Protein AF-A0A819B4L4-F1 (afdb_monomer_lite)

Sequence (254 aa):
MSGNTPITVAYGDGIGPEIMQATLDIMLAAGAKLDIEVIEIGEKVYLAGNATDIGAAKMATSPEDFDVIVMENLYGDILSDVAAQMTGSVGLAGSANIGDNFAMFEAIHGSAPRRAGQNLANPTGLLLGAVLMLNHIGQSEVATNVHNAWLKTMEDGVHTYDIFKEGISKEKVGTKEFAQAVIARVGQKPSILKAVNYNNIDRKDIISKKYVPTKQRKDLIGVDVFFDWTAGKADDLGAMLSKITAGGLQLKLI

Foldseek 3Di:
DDDAAEDEDEQEPPPCSVVSVVVVVVCVVVPHRHDYHYDYDYPCCVVVPVPLVVVLVCCLPPVVVDDDDDDDDVSCLVSVCVNCVSVQDLLQAKDWDDDPPDIDIARSDDPPVVCPPVLQGANNRGQLSVLVVCLVVQVQVQSLQLVQLLVQCVLQQADGPSRHDPPRHPHYGGHVVSVVSSVVSRVHGDPPDDRDGRDNDDCVVDDPDPDDDDDDDDDDPDDDDDDPDDPDDPVVVLVVQQVDDDPNDGDDDD

pLDDT: mean 85.24, std 12.27, range [46.31, 98.56]

Radius of gyration: 27.98 Å; chains: 1; bounding box: 69×65×63 Å

Structure (mmCIF, N/CA/C/O backbone):
data_AF-A0A819B4L4-F1
#
_entry.id   AF-A0A819B4L4-F1
#
loop_
_atom_site.group_PDB
_atom_site.id
_atom_site.type_symbol
_atom_site.label_atom_id
_atom_site.label_alt_id
_atom_site.label_comp_id
_atom_site.label_asym_id
_atom_site.label_entity_id
_atom_site.label_seq_id
_atom_site.pdbx_PDB_ins_code
_atom_site.Cartn_x
_atom_site.Cartn_y
_atom_site.Cartn_z
_atom_site.occupancy
_atom_site.B_iso_or_equiv
_atom_site.auth_seq_id
_atom_site.auth_comp_id
_atom_site.auth_asym_id
_atom_site.auth_atom_id
_atom_site.pdbx_PDB_model_num
ATOM 1 N N . MET A 1 1 ? -23.971 38.931 -15.715 1.00 51.91 1 MET A N 1
ATOM 2 C CA . MET A 1 1 ? -23.566 37.585 -15.250 1.00 51.91 1 MET A CA 1
ATOM 3 C C . MET A 1 1 ? -22.962 36.813 -16.409 1.00 51.91 1 MET A C 1
ATOM 5 O O . MET A 1 1 ? -23.301 37.114 -17.545 1.00 51.91 1 MET A O 1
ATOM 9 N N . SER A 1 2 ? -22.153 35.809 -16.060 1.00 56.28 2 SER A N 1
ATOM 10 C CA . SER A 1 2 ? -21.730 34.640 -16.846 1.00 56.28 2 SER A CA 1
ATOM 11 C C . SER A 1 2 ? -20.629 34.844 -17.892 1.00 56.28 2 SER A C 1
ATOM 13 O O . SER A 1 2 ? -20.921 35.202 -19.033 1.00 56.28 2 SER A O 1
ATOM 15 N N . GLY A 1 3 ? -19.392 34.524 -17.504 1.00 71.50 3 GLY A N 1
ATOM 16 C CA . GLY A 1 3 ? -18.413 33.941 -18.425 1.00 71.50 3 GLY A CA 1
ATOM 17 C C . GLY A 1 3 ? -18.626 32.427 -18.525 1.00 71.50 3 GLY A C 1
ATOM 18 O O . GLY A 1 3 ? -19.319 31.849 -17.681 1.00 71.50 3 GLY A O 1
ATOM 19 N N . ASN A 1 4 ? -18.076 31.808 -19.568 1.00 81.56 4 ASN A N 1
ATOM 20 C CA . ASN A 1 4 ? -18.128 30.358 -19.737 1.00 81.56 4 ASN A CA 1
ATOM 21 C C . ASN A 1 4 ? -17.358 29.655 -18.606 1.00 81.56 4 ASN A C 1
ATOM 23 O O . ASN A 1 4 ? -16.405 30.206 -18.058 1.00 81.56 4 ASN A O 1
ATOM 27 N N . THR A 1 5 ? -17.806 28.459 -18.226 1.00 80.50 5 THR A N 1
ATOM 28 C CA . THR A 1 5 ? -17.169 27.639 -17.185 1.00 80.50 5 THR A CA 1
ATOM 29 C C . THR A 1 5 ? -16.243 26.606 -17.831 1.00 80.50 5 THR A C 1
ATOM 31 O O . THR A 1 5 ? -16.737 25.840 -18.663 1.00 80.50 5 THR A O 1
ATOM 34 N N . PRO A 1 6 ? -14.944 26.572 -17.474 1.00 81.19 6 PRO A N 1
ATOM 35 C CA . PRO A 1 6 ? -13.998 25.615 -18.028 1.00 81.19 6 PRO A CA 1
ATOM 36 C C . PRO A 1 6 ? -14.316 24.196 -17.569 1.00 81.19 6 PRO A C 1
ATOM 38 O O . PRO A 1 6 ? -14.525 23.953 -16.378 1.00 81.19 6 PRO A O 1
ATOM 41 N N . ILE A 1 7 ? -14.360 23.272 -18.522 1.00 67.25 7 ILE A N 1
ATOM 42 C CA . ILE A 1 7 ? -14.554 21.844 -18.294 1.00 67.25 7 ILE A CA 1
ATOM 43 C C . ILE A 1 7 ? -13.617 21.044 -19.194 1.00 67.25 7 ILE A C 1
ATOM 45 O O . ILE A 1 7 ? -13.364 21.432 -20.332 1.00 67.25 7 ILE A O 1
ATOM 49 N N . THR A 1 8 ? -13.149 19.900 -18.703 1.00 66.88 8 THR A N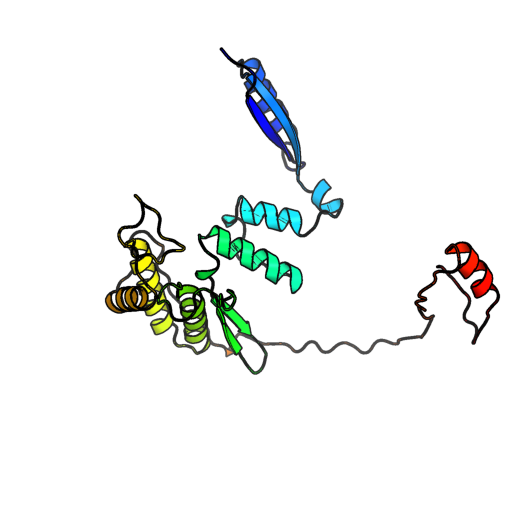 1
ATOM 50 C CA . THR A 1 8 ? -12.346 18.962 -19.491 1.00 66.88 8 THR A CA 1
ATOM 51 C C . THR A 1 8 ? -13.217 17.798 -19.951 1.00 66.88 8 THR A C 1
ATOM 53 O O . THR A 1 8 ? -13.952 17.214 -19.155 1.00 66.88 8 THR A O 1
ATOM 56 N N . VAL A 1 9 ? -13.135 17.452 -21.231 1.00 73.12 9 VAL A N 1
ATOM 57 C CA . VAL A 1 9 ? -13.914 16.389 -21.864 1.00 73.12 9 VAL A CA 1
ATOM 58 C C . VAL A 1 9 ? -12.971 15.353 -22.459 1.00 73.12 9 VAL A C 1
ATOM 60 O O . VAL A 1 9 ? -12.109 15.678 -23.272 1.00 73.12 9 VAL A O 1
ATOM 63 N N . ALA A 1 10 ? -13.160 14.095 -22.067 1.00 72.00 10 ALA A N 1
ATOM 64 C CA . ALA A 1 10 ? -12.361 12.978 -22.548 1.00 72.00 10 ALA A CA 1
ATOM 65 C C . ALA A 1 10 ? -13.070 12.241 -23.692 1.00 72.00 10 ALA A C 1
ATOM 67 O O . ALA A 1 10 ? -14.159 11.698 -23.496 1.00 72.00 10 ALA A O 1
ATOM 68 N N . TYR A 1 11 ? -12.452 12.193 -24.870 1.00 70.31 11 TYR A N 1
ATOM 69 C CA . TYR A 1 11 ? -12.958 11.414 -26.000 1.00 70.31 11 TYR A CA 1
ATOM 70 C C . TYR A 1 11 ? -12.382 10.002 -25.964 1.00 70.31 11 TYR A C 1
ATOM 72 O O . TYR A 1 11 ? -11.165 9.825 -25.977 1.00 70.31 11 TYR A O 1
ATOM 80 N N . GLY A 1 12 ? -13.277 9.014 -25.901 1.00 60.25 12 GLY A N 1
ATOM 81 C CA . GLY A 1 12 ? -12.965 7.590 -25.990 1.00 60.25 12 GLY A CA 1
ATOM 82 C C . GLY A 1 12 ? -13.169 7.033 -27.398 1.00 60.25 12 GLY A C 1
ATOM 83 O O . GLY A 1 12 ? -13.993 7.541 -28.155 1.00 60.25 12 GLY A O 1
ATOM 84 N N . ASP A 1 13 ? -12.467 5.952 -27.729 1.00 64.44 13 ASP A N 1
ATOM 85 C CA . ASP A 1 13 ? -12.604 5.200 -28.988 1.00 64.44 13 ASP A CA 1
ATOM 86 C C . ASP A 1 13 ? -13.370 3.869 -28.845 1.00 64.44 13 ASP A C 1
ATOM 88 O O . ASP A 1 13 ? -13.425 3.069 -29.778 1.00 64.44 13 ASP A O 1
ATOM 92 N N . GLY A 1 14 ? -13.976 3.647 -27.675 1.00 63.22 14 GLY A N 1
ATOM 93 C CA . GLY A 1 14 ? -14.851 2.511 -27.391 1.00 63.22 14 GLY A CA 1
ATOM 94 C C . GLY A 1 14 ? -16.230 2.618 -28.057 1.00 63.22 14 GLY A C 1
ATOM 95 O O . GLY A 1 14 ? -16.442 3.386 -28.990 1.00 63.22 14 GLY A O 1
ATOM 96 N N . ILE A 1 15 ? -17.205 1.837 -27.580 1.00 46.31 15 ILE A N 1
ATOM 97 C CA . ILE A 1 15 ? -18.555 1.799 -28.170 1.00 46.31 15 ILE A CA 1
ATOM 98 C C . ILE A 1 15 ? -19.251 3.163 -28.031 1.00 46.31 15 ILE A C 1
ATOM 100 O O . ILE A 1 15 ? -19.526 3.615 -26.922 1.00 46.31 15 ILE A O 1
ATOM 104 N N . GLY A 1 16 ? -19.586 3.763 -29.177 1.00 57.09 16 GLY A N 1
ATOM 105 C CA . GLY A 1 16 ? -20.297 5.038 -29.296 1.00 57.09 16 GLY A CA 1
ATOM 106 C C . GLY A 1 16 ? -19.405 6.284 -29.180 1.00 57.09 16 GLY A C 1
ATOM 107 O O . GLY A 1 16 ? -19.692 7.144 -28.345 1.00 57.09 16 GLY A O 1
ATOM 108 N N . PRO A 1 17 ? -18.341 6.428 -29.995 1.00 60.31 17 PRO A N 1
ATOM 109 C CA . PRO A 1 17 ? -17.459 7.607 -29.988 1.00 60.31 17 PRO A CA 1
ATOM 110 C C . PRO A 1 17 ? -18.193 8.923 -30.312 1.00 60.31 17 PRO A C 1
ATOM 112 O O . PRO A 1 17 ? -17.771 10.006 -29.913 1.00 60.31 17 PRO A O 1
ATOM 115 N N . GLU A 1 18 ? -19.329 8.838 -30.996 1.00 76.50 18 GLU A N 1
ATOM 116 C CA . GLU A 1 18 ? -20.218 9.954 -31.307 1.00 76.50 18 GLU A CA 1
ATOM 117 C C . GLU A 1 18 ? -21.058 10.433 -30.111 1.00 76.50 18 GLU A C 1
ATOM 119 O O . GLU A 1 18 ? -21.581 11.547 -30.140 1.00 76.50 18 GLU A O 1
ATOM 124 N N . ILE A 1 19 ? -21.188 9.629 -29.048 1.00 76.06 19 ILE A N 1
ATOM 125 C CA . ILE A 1 19 ? -22.075 9.915 -27.906 1.00 76.06 19 ILE A CA 1
ATOM 126 C C . ILE A 1 19 ? -21.623 11.170 -27.157 1.00 76.06 19 ILE A C 1
ATOM 128 O O . ILE A 1 19 ? -22.460 11.976 -26.742 1.00 76.06 19 ILE A O 1
ATOM 132 N N . MET A 1 20 ? -20.310 11.358 -27.000 1.00 78.88 20 MET A N 1
ATOM 133 C CA . MET A 1 20 ? -19.760 12.531 -26.319 1.00 78.88 20 MET A CA 1
ATOM 134 C C . MET A 1 20 ? -20.098 13.812 -27.084 1.00 78.88 20 MET A C 1
ATOM 136 O O . MET A 1 20 ? -20.615 14.765 -26.502 1.00 78.88 20 MET A O 1
ATOM 140 N N . GLN A 1 21 ? -19.901 13.797 -28.404 1.00 83.25 21 GLN A N 1
ATOM 141 C CA . GLN A 1 21 ? -20.232 14.929 -29.264 1.00 83.25 21 GLN A CA 1
ATOM 142 C C . GLN A 1 21 ? -21.739 15.213 -29.253 1.00 83.25 21 GLN A C 1
ATOM 144 O O . GLN A 1 21 ? -22.143 16.347 -29.017 1.00 83.25 21 GLN A O 1
ATOM 149 N N . ALA A 1 22 ? -22.576 14.181 -29.395 1.00 83.88 22 ALA A N 1
ATOM 150 C CA . ALA A 1 22 ? -24.030 14.328 -29.344 1.00 83.88 22 ALA A CA 1
ATOM 151 C C . ALA A 1 22 ? -24.514 14.911 -28.002 1.00 83.88 22 ALA A C 1
ATOM 153 O O . ALA A 1 22 ? -25.435 15.724 -27.961 1.00 83.88 22 ALA A O 1
ATOM 154 N N . THR A 1 23 ? -23.872 14.532 -26.895 1.00 82.88 23 THR A N 1
ATOM 155 C CA . THR A 1 23 ? -24.186 15.044 -25.555 1.00 82.88 23 THR A CA 1
ATOM 156 C C . THR A 1 23 ? -23.795 16.514 -25.406 1.00 82.88 23 THR A C 1
ATOM 158 O O . THR A 1 23 ? -24.584 17.311 -24.895 1.00 82.88 23 THR A O 1
ATOM 161 N N . LEU A 1 24 ? -22.608 16.898 -25.884 1.00 86.06 24 LEU A N 1
ATOM 162 C CA . LEU A 1 24 ? -22.165 18.293 -25.884 1.00 86.06 24 LEU A CA 1
ATOM 163 C C . LEU A 1 24 ? -23.064 19.171 -26.757 1.00 86.06 24 LEU A C 1
ATOM 165 O O . LEU A 1 24 ? -23.454 20.255 -26.326 1.00 86.06 24 LEU A O 1
ATOM 169 N N . ASP A 1 25 ? -23.462 18.680 -27.929 1.00 87.94 25 ASP A N 1
ATOM 170 C CA . ASP A 1 25 ? -24.358 19.391 -28.841 1.00 87.94 25 ASP A CA 1
ATOM 171 C C . ASP A 1 25 ? -25.721 19.662 -28.183 1.00 87.94 25 ASP A C 1
ATOM 173 O O . ASP A 1 25 ? -26.237 20.780 -28.257 1.00 87.94 25 ASP A O 1
ATOM 177 N N . ILE A 1 26 ? -26.274 18.678 -27.460 1.00 84.19 26 ILE A N 1
ATOM 178 C CA . ILE A 1 26 ? -27.505 18.837 -26.668 1.00 84.19 26 ILE A CA 1
ATOM 179 C C . ILE A 1 26 ? -27.324 19.901 -25.575 1.00 84.19 26 ILE A C 1
ATOM 181 O O . ILE A 1 26 ? -28.189 20.763 -25.408 1.00 84.19 26 ILE A O 1
ATOM 185 N N . MET A 1 27 ? -26.211 19.874 -24.834 1.00 82.50 27 MET A N 1
ATOM 186 C CA . MET A 1 27 ? -25.950 20.828 -23.747 1.00 82.50 27 MET A CA 1
ATOM 187 C C . MET A 1 27 ? -25.767 22.263 -24.255 1.00 82.50 27 MET A C 1
ATOM 189 O O . MET A 1 27 ? -26.309 23.205 -23.671 1.00 82.50 27 MET A O 1
ATOM 193 N N . LEU A 1 28 ? -25.040 22.439 -25.359 1.00 87.00 28 LEU A N 1
ATOM 194 C CA . LEU A 1 28 ? -24.826 23.738 -25.994 1.00 87.00 28 LEU A CA 1
ATOM 195 C C . LEU A 1 28 ? -26.132 24.291 -26.580 1.00 87.00 28 LEU A C 1
ATOM 197 O O . LEU A 1 28 ? -26.446 25.464 -26.372 1.00 87.00 28 LEU A O 1
ATOM 201 N N . ALA A 1 29 ? -26.941 23.446 -27.228 1.00 87.56 29 ALA A N 1
ATOM 202 C CA . ALA A 1 29 ? -28.262 23.823 -27.737 1.00 87.56 29 ALA A CA 1
ATOM 203 C C . ALA A 1 29 ? -29.249 24.195 -26.614 1.00 87.56 29 ALA A C 1
ATOM 205 O O . ALA A 1 29 ? -30.086 25.080 -26.794 1.00 87.56 29 ALA A O 1
ATOM 206 N N . ALA A 1 30 ? -29.121 23.573 -25.438 1.00 81.00 30 ALA A N 1
ATOM 207 C CA . ALA A 1 30 ? -29.869 23.922 -24.229 1.00 81.00 30 ALA A CA 1
ATOM 208 C C . ALA A 1 30 ? -29.389 25.229 -23.557 1.00 81.00 30 ALA A C 1
ATOM 210 O O . ALA A 1 30 ? -29.989 25.675 -22.577 1.00 81.00 30 ALA A O 1
ATOM 211 N N . GLY A 1 31 ? -28.333 25.866 -24.081 1.00 85.88 31 GLY A N 1
ATOM 212 C CA . GLY A 1 31 ? -27.831 27.163 -23.625 1.00 85.88 31 GLY A CA 1
ATOM 213 C C . GLY A 1 31 ? -26.744 27.094 -22.551 1.00 85.88 31 GLY A C 1
ATOM 214 O O . GLY A 1 31 ? -26.493 28.100 -21.879 1.00 85.88 31 GLY A O 1
ATOM 215 N N . ALA A 1 32 ? -26.096 25.938 -22.369 1.00 86.19 32 ALA A N 1
ATOM 216 C CA . ALA A 1 32 ? -24.967 25.811 -21.453 1.00 86.19 32 ALA A CA 1
ATOM 217 C C . ALA A 1 32 ? -23.779 26.679 -21.909 1.00 86.19 32 ALA A C 1
ATOM 219 O O . ALA A 1 32 ? -23.422 26.717 -23.085 1.00 86.19 32 ALA A O 1
ATOM 220 N N . LYS A 1 33 ? -23.145 27.381 -20.962 1.00 89.88 33 LYS A N 1
ATOM 221 C CA . LYS A 1 33 ? -22.001 28.273 -21.214 1.00 89.88 33 LYS A CA 1
ATOM 222 C C . LYS A 1 33 ? -20.708 27.606 -20.764 1.00 89.88 33 LYS A C 1
ATOM 224 O O . LYS A 1 33 ? -20.260 27.818 -19.638 1.00 89.88 33 LYS A O 1
ATOM 229 N N . LEU A 1 34 ? -20.147 26.777 -21.636 1.00 87.75 34 LEU A N 1
ATOM 230 C CA . LEU A 1 34 ? -18.997 25.917 -21.351 1.00 87.75 34 LEU A CA 1
ATOM 231 C C . LEU A 1 34 ? -17.766 26.388 -22.132 1.00 87.75 34 LEU A C 1
ATOM 233 O O . LEU A 1 34 ? -17.884 26.856 -23.264 1.00 87.75 34 LEU A O 1
ATOM 237 N N . ASP A 1 35 ? -16.602 26.305 -21.504 1.00 87.94 35 ASP A N 1
ATOM 238 C CA . ASP A 1 35 ? -15.292 26.471 -22.135 1.00 87.94 35 ASP A CA 1
ATOM 239 C C . ASP A 1 35 ? -14.624 25.092 -22.107 1.00 87.94 35 ASP A C 1
ATOM 241 O O . ASP A 1 35 ? -14.378 24.550 -21.035 1.00 87.94 35 ASP A O 1
ATOM 245 N N . ILE A 1 36 ? -14.506 24.440 -23.262 1.00 86.25 36 ILE A N 1
ATOM 246 C CA . ILE A 1 36 ? -14.246 22.997 -23.324 1.00 86.25 36 ILE A CA 1
ATOM 247 C C . ILE A 1 36 ? -12.784 22.751 -23.674 1.00 86.25 36 ILE A C 1
ATOM 249 O O . ILE A 1 36 ? -12.330 23.087 -24.766 1.00 86.25 36 ILE A O 1
ATOM 253 N N . GLU A 1 37 ? -12.081 22.086 -22.766 1.00 77.81 37 GLU A N 1
ATOM 254 C CA . GLU A 1 37 ? -10.760 21.512 -22.986 1.00 77.81 37 GLU A CA 1
ATOM 255 C C . GLU A 1 37 ? -10.899 20.017 -23.289 1.00 77.81 37 GLU A C 1
ATOM 257 O O . GLU A 1 37 ? -11.678 19.319 -22.645 1.00 77.81 37 GLU A O 1
ATOM 262 N N . VAL A 1 38 ? -10.168 19.503 -24.277 1.00 77.44 38 VAL A N 1
ATOM 263 C CA . VAL A 1 38 ? -10.331 18.122 -24.751 1.00 77.44 38 VAL A CA 1
ATOM 264 C C . VAL A 1 38 ? -9.094 17.280 -24.453 1.00 77.44 38 VAL A C 1
ATOM 266 O O . VAL A 1 38 ? -7.976 17.711 -24.722 1.00 77.44 38 VAL A O 1
ATOM 269 N N . ILE A 1 39 ? -9.311 16.057 -23.960 1.00 66.50 39 ILE A N 1
ATOM 270 C CA . ILE A 1 39 ? -8.282 15.020 -23.796 1.00 66.50 39 ILE A CA 1
ATOM 271 C C . ILE A 1 39 ? -8.701 13.718 -24.502 1.00 66.50 39 ILE A C 1
ATOM 273 O O . ILE A 1 39 ? -9.890 13.430 -24.625 1.00 66.50 39 ILE A O 1
ATOM 277 N N . GLU A 1 40 ? -7.742 12.919 -24.971 1.00 64.00 40 GLU A N 1
ATOM 278 C CA . GLU A 1 40 ? -7.997 11.624 -25.630 1.00 64.00 40 GLU A CA 1
ATOM 279 C C . GLU A 1 40 ? -7.733 10.447 -24.678 1.00 64.00 40 GLU A C 1
ATOM 281 O O . GLU A 1 40 ? -6.733 10.433 -23.959 1.00 64.00 40 GLU A O 1
ATOM 286 N N . ILE A 1 41 ? -8.614 9.441 -24.689 1.00 61.88 41 ILE A N 1
ATOM 287 C CA . ILE A 1 41 ? -8.501 8.201 -23.902 1.00 61.88 41 ILE A CA 1
ATOM 288 C C . ILE A 1 41 ? -8.896 6.977 -24.754 1.00 61.88 41 ILE A C 1
ATOM 290 O O . ILE A 1 41 ? -9.664 7.112 -25.700 1.00 61.88 41 ILE A O 1
ATOM 294 N N . GLY A 1 42 ? -8.411 5.770 -24.428 1.00 59.75 42 GLY A N 1
ATOM 295 C CA . GLY A 1 42 ? -8.882 4.517 -25.055 1.00 59.75 42 GLY A CA 1
ATOM 296 C C . GLY A 1 42 ? -7.823 3.647 -25.756 1.00 59.75 42 GLY A C 1
ATOM 297 O O . GLY A 1 42 ? -6.627 3.784 -25.494 1.00 59.75 42 GLY A O 1
ATOM 298 N N . GLU A 1 43 ? -8.268 2.710 -26.602 1.00 59.09 43 GLU A N 1
ATOM 299 C CA . GLU A 1 43 ? -7.467 1.678 -27.290 1.00 59.09 43 GLU A CA 1
ATOM 300 C C . GLU A 1 43 ? -6.332 2.279 -28.134 1.00 59.09 43 GLU A C 1
ATOM 302 O O . GLU A 1 43 ? -5.211 1.786 -28.085 1.00 59.09 43 GLU A O 1
ATOM 307 N N . LYS A 1 44 ? -6.552 3.400 -28.820 1.00 63.28 44 LYS A N 1
ATOM 308 C CA . LYS A 1 44 ? -5.536 4.180 -29.537 1.00 63.28 44 LYS A CA 1
ATOM 309 C C . LYS A 1 44 ? -4.434 4.688 -28.623 1.00 63.28 44 LYS A C 1
ATOM 311 O O . LYS A 1 44 ? -3.283 4.714 -29.037 1.00 63.28 44 LYS A O 1
ATOM 316 N N . VAL A 1 45 ? -4.767 5.089 -27.401 1.00 60.91 45 VAL A N 1
ATOM 317 C CA . VAL A 1 45 ? -3.808 5.636 -26.431 1.00 60.91 45 VAL A CA 1
ATOM 318 C C . VAL A 1 45 ? -2.985 4.493 -25.819 1.00 60.91 45 VAL A C 1
ATOM 320 O O . VAL A 1 45 ? -1.769 4.612 -25.697 1.00 60.91 45 VAL A O 1
ATOM 323 N N . TYR A 1 46 ? -3.619 3.344 -25.563 1.00 54.81 46 TYR A N 1
ATOM 324 C CA . TYR A 1 46 ? -2.971 2.091 -25.153 1.00 54.81 46 TYR A CA 1
ATOM 325 C C . TYR A 1 46 ? -2.070 1.486 -26.254 1.00 54.81 46 TYR A C 1
ATOM 327 O O . TYR A 1 46 ? -0.922 1.130 -25.997 1.00 54.81 46 TYR A O 1
ATOM 335 N N . LEU A 1 47 ? -2.543 1.425 -27.504 1.00 61.03 47 LEU A N 1
ATOM 336 C CA . LEU A 1 47 ? -1.796 0.917 -28.665 1.00 61.03 47 LEU A CA 1
ATOM 337 C C . LEU A 1 47 ? -0.733 1.899 -29.186 1.00 61.03 47 LEU A C 1
ATOM 339 O O . LEU A 1 47 ? 0.221 1.467 -29.828 1.00 61.03 47 LEU A O 1
ATOM 343 N N . ALA A 1 48 ? -0.844 3.197 -28.884 1.00 59.81 48 ALA A N 1
ATOM 344 C CA . ALA A 1 48 ? 0.228 4.179 -29.075 1.00 59.81 48 ALA A CA 1
ATOM 345 C C . ALA A 1 48 ? 1.334 4.074 -28.005 1.00 59.81 48 ALA A C 1
ATOM 347 O O . ALA A 1 48 ? 2.287 4.850 -28.034 1.00 59.81 48 ALA A O 1
ATOM 348 N N . GLY A 1 49 ? 1.231 3.103 -27.087 1.00 52.38 49 GLY A N 1
ATOM 349 C CA . GLY A 1 49 ? 2.259 2.799 -26.098 1.00 52.38 49 GLY A CA 1
ATOM 350 C C . GLY A 1 49 ? 2.194 3.645 -24.829 1.00 52.38 49 GLY A C 1
ATOM 351 O O . GLY A 1 49 ? 3.160 3.630 -24.069 1.00 52.38 49 GLY A O 1
ATOM 352 N N . ASN A 1 50 ? 1.092 4.359 -24.569 1.00 52.53 50 ASN A N 1
ATOM 353 C CA . ASN A 1 50 ? 0.936 5.071 -23.303 1.00 52.53 50 ASN A CA 1
ATOM 354 C C . ASN A 1 50 ? 0.551 4.073 -22.209 1.00 52.53 50 ASN A C 1
ATOM 356 O O . ASN A 1 50 ? -0.536 3.486 -22.191 1.00 52.53 50 ASN A O 1
ATOM 360 N N . ALA A 1 51 ? 1.563 3.854 -21.377 1.00 60.25 51 ALA A N 1
ATOM 361 C CA . ALA A 1 51 ? 1.804 2.735 -20.495 1.00 60.25 51 ALA A CA 1
ATOM 362 C C . ALA A 1 51 ? 1.195 2.985 -19.101 1.00 60.25 51 ALA A C 1
ATOM 364 O O . ALA A 1 51 ? 0.120 3.569 -18.983 1.00 60.25 51 ALA A O 1
ATOM 365 N N . THR A 1 52 ? 1.858 2.481 -18.054 1.00 50.28 52 THR A N 1
ATOM 366 C CA . THR A 1 52 ? 1.633 2.580 -16.588 1.00 50.28 52 THR A CA 1
ATOM 367 C C . THR A 1 52 ? 0.815 3.759 -16.032 1.00 50.28 52 THR A C 1
ATOM 369 O O . THR A 1 52 ? 0.158 3.641 -15.002 1.00 50.28 52 THR A O 1
ATOM 372 N N . ASP A 1 53 ? 0.816 4.869 -16.740 1.00 50.88 53 ASP A N 1
ATOM 373 C CA . ASP A 1 53 ? 0.215 6.169 -16.516 1.00 50.88 53 ASP A CA 1
ATOM 374 C C . ASP A 1 53 ? -1.324 6.152 -16.658 1.00 50.88 53 ASP A C 1
ATOM 376 O O . ASP A 1 53 ? -2.014 6.750 -15.832 1.00 50.88 53 ASP A O 1
ATOM 380 N N . ILE A 1 54 ? -1.896 5.395 -17.609 1.00 57.69 54 ILE A N 1
ATOM 381 C CA . ILE A 1 54 ? -3.364 5.194 -17.686 1.00 57.69 54 ILE A CA 1
ATOM 382 C C . ILE A 1 54 ? -3.841 4.305 -16.532 1.00 57.69 54 ILE A C 1
ATOM 384 O O . ILE A 1 54 ? -4.906 4.540 -15.962 1.00 57.69 54 ILE A O 1
ATOM 388 N N . GLY A 1 55 ? -3.045 3.294 -16.168 1.00 64.06 55 GLY A N 1
ATOM 389 C CA . GLY A 1 55 ? -3.310 2.445 -15.005 1.00 64.06 55 GLY A CA 1
ATOM 390 C C . GLY A 1 55 ? -3.323 3.257 -13.710 1.00 64.06 55 GLY A C 1
ATOM 391 O O . GLY A 1 55 ? -4.246 3.117 -12.915 1.00 64.06 55 GLY A O 1
ATOM 392 N N . ALA A 1 56 ? -2.357 4.167 -13.551 1.00 69.00 56 ALA A N 1
ATOM 393 C CA . ALA A 1 56 ? -2.291 5.112 -12.439 1.00 69.00 56 ALA A CA 1
ATOM 394 C C . ALA A 1 56 ? -3.508 6.047 -12.393 1.00 69.00 56 ALA A C 1
ATOM 396 O O . ALA A 1 56 ? -4.135 6.200 -11.347 1.00 69.00 56 ALA A O 1
ATOM 397 N N . ALA A 1 57 ? -3.865 6.650 -13.532 1.00 70.31 57 ALA A N 1
ATOM 398 C CA . ALA A 1 57 ? -5.001 7.561 -13.624 1.00 70.31 57 ALA A CA 1
ATOM 399 C C . ALA A 1 57 ? -6.324 6.849 -13.312 1.00 70.31 57 ALA A C 1
ATOM 401 O O . ALA A 1 57 ? -7.113 7.354 -12.521 1.00 70.31 57 ALA A O 1
ATOM 402 N N . LYS A 1 58 ? -6.539 5.645 -13.857 1.00 75.19 58 LYS A N 1
ATOM 403 C CA . LYS A 1 58 ? -7.728 4.837 -13.556 1.00 75.19 58 LYS A CA 1
ATOM 404 C C . LYS A 1 58 ? -7.770 4.383 -12.106 1.00 75.19 58 LYS A C 1
ATOM 406 O O . LYS A 1 58 ? -8.828 4.454 -11.498 1.00 75.19 58 LYS A O 1
ATOM 411 N N . MET A 1 59 ? -6.639 3.965 -11.539 1.00 80.12 59 MET A N 1
ATOM 412 C CA . MET A 1 59 ? -6.553 3.665 -10.111 1.00 80.12 59 MET A CA 1
ATOM 413 C C . MET A 1 59 ? -6.948 4.886 -9.277 1.00 80.12 59 MET A C 1
ATOM 415 O O . MET A 1 59 ? -7.645 4.718 -8.290 1.00 80.12 59 MET A O 1
ATOM 419 N N . ALA A 1 60 ? -6.563 6.097 -9.697 1.00 82.12 60 ALA A N 1
ATOM 420 C CA . ALA A 1 60 ? -6.902 7.345 -9.019 1.00 82.12 60 ALA A CA 1
ATOM 421 C C . ALA A 1 60 ? -8.383 7.738 -9.127 1.00 82.12 60 ALA A C 1
ATOM 423 O O . ALA A 1 60 ? -8.941 8.284 -8.174 1.00 82.12 60 ALA A O 1
ATOM 424 N N . THR A 1 61 ? -9.019 7.498 -10.274 1.00 80.38 61 THR A N 1
ATOM 425 C CA . THR A 1 61 ? -10.392 7.960 -10.534 1.00 80.38 61 THR A CA 1
ATOM 426 C C . THR A 1 61 ? -11.462 6.913 -10.262 1.00 80.38 61 THR A C 1
ATOM 428 O O . THR A 1 61 ? -12.577 7.276 -9.899 1.00 80.38 61 THR A O 1
ATOM 431 N N . SER A 1 62 ? -11.135 5.640 -10.477 1.00 82.31 62 SER A N 1
ATOM 432 C CA . SER A 1 62 ? -12.058 4.500 -10.452 1.00 82.31 62 SER A CA 1
ATOM 433 C C . SER A 1 62 ? -11.353 3.260 -9.872 1.00 82.31 62 SER A C 1
ATOM 435 O O . SER A 1 62 ? -11.220 2.241 -10.555 1.00 82.31 62 SER A O 1
ATOM 437 N N . PRO A 1 63 ? -10.822 3.333 -8.632 1.00 83.56 63 PRO A N 1
ATOM 438 C CA . PRO A 1 63 ? -10.096 2.223 -8.007 1.00 83.56 63 PRO A CA 1
ATOM 439 C C . PRO A 1 63 ? -10.923 0.933 -7.901 1.00 83.56 63 PRO A C 1
ATOM 441 O O . PRO A 1 63 ? -10.353 -0.153 -7.878 1.00 83.56 63 PRO A O 1
ATOM 444 N N . GLU A 1 64 ? -12.251 1.037 -7.857 1.00 87.06 64 GLU A N 1
ATOM 445 C CA . GLU A 1 64 ? -13.195 -0.081 -7.810 1.00 87.06 64 GLU A CA 1
ATOM 446 C C . GLU A 1 64 ? -13.189 -0.976 -9.060 1.00 87.06 64 GLU A C 1
ATOM 448 O O . GLU A 1 64 ? -13.686 -2.100 -8.996 1.00 87.06 64 GLU A O 1
ATOM 453 N N . ASP A 1 65 ? -12.601 -0.514 -10.168 1.00 84.56 65 ASP A N 1
ATOM 454 C CA . ASP A 1 65 ? -12.431 -1.306 -11.391 1.00 84.56 65 ASP A CA 1
ATOM 455 C C . ASP A 1 65 ? -11.340 -2.386 -11.248 1.00 84.56 65 ASP A C 1
ATOM 457 O O . ASP A 1 65 ? -11.204 -3.260 -12.110 1.00 84.56 65 ASP A O 1
ATOM 461 N N . PHE A 1 66 ? -10.542 -2.331 -10.177 1.00 81.31 66 PHE A N 1
ATOM 462 C CA . PHE A 1 66 ? -9.416 -3.226 -9.938 1.00 81.31 66 PHE A CA 1
ATOM 463 C C . PHE A 1 66 ? -9.655 -4.126 -8.721 1.00 81.31 66 PHE A C 1
ATOM 465 O O . PHE A 1 66 ? -10.114 -3.678 -7.675 1.00 81.31 66 PHE A O 1
ATOM 472 N N . ASP A 1 67 ? -9.267 -5.399 -8.845 1.00 84.62 67 ASP A N 1
ATOM 473 C CA . ASP A 1 67 ? -9.291 -6.376 -7.741 1.00 84.62 67 ASP A CA 1
ATOM 474 C C . ASP A 1 67 ? -7.864 -6.849 -7.407 1.00 84.62 67 ASP A C 1
ATOM 476 O O . ASP A 1 67 ? -7.374 -6.688 -6.290 1.00 84.62 67 ASP A O 1
ATOM 480 N N . VAL A 1 68 ? -7.131 -7.340 -8.416 1.00 85.12 68 VAL A N 1
ATOM 481 C CA . VAL A 1 68 ? -5.722 -7.748 -8.294 1.00 85.12 68 VAL A CA 1
ATOM 482 C C . VAL A 1 68 ? -4.894 -7.113 -9.404 1.00 85.12 68 VAL A C 1
ATOM 484 O O . VAL A 1 68 ? -5.267 -7.156 -10.575 1.00 85.12 68 VAL A O 1
ATOM 487 N N . ILE A 1 69 ? -3.736 -6.565 -9.034 1.00 82.19 69 ILE A N 1
ATOM 488 C CA . ILE A 1 69 ? -2.816 -5.880 -9.942 1.00 82.19 69 ILE A CA 1
ATOM 489 C C . ILE A 1 69 ? -1.430 -6.519 -9.819 1.00 82.19 69 ILE A C 1
ATOM 491 O O . ILE A 1 69 ? -0.925 -6.714 -8.716 1.00 82.19 69 ILE A O 1
ATOM 495 N N . VAL A 1 70 ? -0.809 -6.843 -10.955 1.00 81.12 70 VAL A N 1
ATOM 496 C CA . VAL A 1 70 ? 0.551 -7.398 -11.026 1.00 81.12 70 VAL A CA 1
ATOM 497 C C . VAL A 1 70 ? 1.424 -6.447 -11.829 1.00 81.12 70 VAL A C 1
ATOM 499 O O . VAL A 1 70 ? 1.051 -6.043 -12.928 1.00 81.12 70 VAL A O 1
ATOM 502 N N . MET A 1 71 ? 2.577 -6.085 -11.271 1.00 77.81 71 MET A N 1
ATOM 503 C CA . MET A 1 71 ? 3.473 -5.072 -11.826 1.00 77.81 71 MET A CA 1
ATOM 504 C C . MET A 1 71 ? 4.936 -5.462 -11.640 1.00 77.81 71 MET A C 1
ATOM 506 O O . MET A 1 71 ? 5.282 -6.267 -10.774 1.00 77.81 71 MET A O 1
ATOM 510 N N . GLU A 1 72 ? 5.802 -4.863 -12.454 1.00 80.75 72 GLU A N 1
ATOM 511 C CA .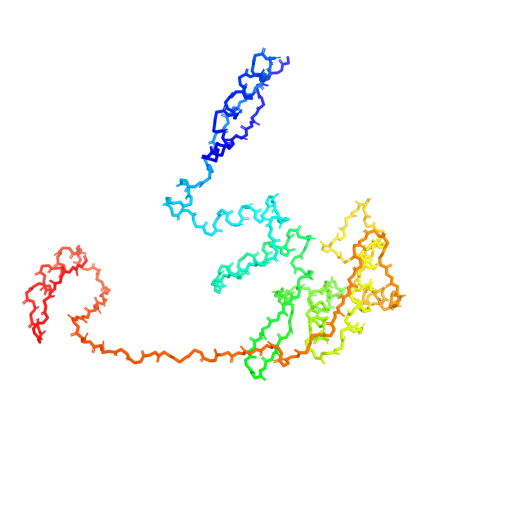 GLU A 1 72 ? 7.242 -4.871 -12.210 1.00 80.75 72 GLU A CA 1
ATOM 512 C C . GLU A 1 72 ? 7.572 -4.032 -10.968 1.00 80.75 72 GLU A C 1
ATOM 514 O O . GLU A 1 72 ? 6.798 -3.164 -10.566 1.00 80.75 72 GLU A O 1
ATOM 519 N N . ASN A 1 73 ? 8.744 -4.274 -10.377 1.00 80.00 73 ASN A N 1
ATOM 520 C CA . ASN A 1 73 ? 9.116 -3.762 -9.054 1.00 80.00 73 ASN A CA 1
ATOM 521 C C . ASN A 1 73 ? 8.908 -2.240 -8.898 1.00 80.00 73 ASN A C 1
ATOM 523 O O . ASN A 1 73 ? 8.161 -1.810 -8.027 1.00 80.00 73 ASN A O 1
ATOM 527 N N . LEU A 1 74 ? 9.491 -1.434 -9.794 1.00 79.00 74 LEU A N 1
ATOM 528 C CA . LEU A 1 74 ? 9.404 0.030 -9.717 1.00 79.00 74 LEU A CA 1
ATOM 529 C C . LEU A 1 74 ? 7.962 0.550 -9.825 1.00 79.00 74 LEU A C 1
ATOM 531 O O . LEU A 1 74 ? 7.580 1.479 -9.121 1.00 79.00 74 LEU A O 1
ATOM 535 N N . TYR A 1 75 ? 7.155 -0.036 -10.709 1.00 79.06 75 TYR A N 1
ATOM 536 C CA . TYR A 1 75 ? 5.774 0.403 -10.902 1.00 79.06 75 TYR A CA 1
ATOM 537 C C . TYR A 1 75 ? 4.872 -0.023 -9.745 1.00 79.06 75 TYR A C 1
ATOM 539 O O . TYR A 1 75 ? 3.992 0.739 -9.351 1.00 79.06 75 TYR A O 1
ATOM 547 N N . GLY A 1 76 ? 5.121 -1.208 -9.179 1.00 82.06 76 GLY A N 1
ATOM 548 C CA . GLY A 1 76 ? 4.448 -1.674 -7.972 1.00 82.06 76 GLY A CA 1
ATOM 549 C C . GLY A 1 76 ? 4.723 -0.767 -6.774 1.00 82.06 76 GLY A C 1
ATOM 550 O O . GLY A 1 76 ? 3.780 -0.409 -6.077 1.00 82.06 76 GLY A O 1
ATOM 551 N N . ASP A 1 77 ? 5.976 -0.340 -6.584 1.00 80.94 77 ASP A N 1
ATOM 552 C CA . ASP A 1 77 ? 6.372 0.610 -5.534 1.00 80.94 77 ASP A CA 1
ATOM 553 C C . ASP A 1 77 ? 5.554 1.909 -5.634 1.00 80.94 77 ASP A C 1
ATOM 555 O O . ASP A 1 77 ? 4.755 2.218 -4.749 1.00 80.94 77 ASP A O 1
ATOM 559 N N . ILE A 1 78 ? 5.625 2.585 -6.785 1.00 81.88 78 ILE A N 1
ATOM 560 C CA . ILE A 1 78 ? 4.942 3.867 -7.017 1.00 81.88 78 ILE A CA 1
ATOM 561 C C . ILE A 1 78 ? 3.421 3.746 -6.855 1.00 81.88 78 ILE A C 1
ATOM 563 O O . ILE A 1 78 ? 2.794 4.584 -6.204 1.00 81.88 78 ILE A O 1
ATOM 567 N N . LEU A 1 79 ? 2.799 2.732 -7.464 1.00 85.62 79 LEU A N 1
ATOM 568 C CA . LEU A 1 79 ? 1.338 2.636 -7.483 1.00 85.62 79 LEU A CA 1
ATOM 569 C C . LEU A 1 79 ? 0.747 2.114 -6.178 1.00 85.62 79 LEU A C 1
ATOM 571 O O . LEU A 1 79 ? -0.363 2.511 -5.824 1.00 85.62 79 LEU A O 1
ATOM 575 N N . SER A 1 80 ? 1.482 1.296 -5.424 1.00 88.69 80 SER A N 1
ATOM 576 C CA . SER A 1 80 ? 1.042 0.878 -4.092 1.00 88.69 80 SER A CA 1
ATOM 577 C C . SER A 1 80 ? 0.976 2.056 -3.108 1.00 88.69 80 SER A C 1
ATOM 579 O O . SER A 1 80 ? 0.013 2.152 -2.344 1.00 88.69 80 SER A O 1
ATOM 581 N N . ASP A 1 81 ? 1.913 3.006 -3.198 1.00 89.31 81 ASP A N 1
ATOM 582 C CA . ASP A 1 81 ? 1.906 4.241 -2.405 1.00 89.31 81 ASP A CA 1
ATOM 583 C C . ASP A 1 81 ? 0.725 5.153 -2.764 1.00 89.31 81 ASP A C 1
ATOM 585 O O . ASP A 1 81 ? 0.045 5.679 -1.875 1.00 89.31 81 ASP A O 1
ATOM 589 N N . VAL A 1 82 ? 0.438 5.312 -4.062 1.00 87.88 82 VAL A N 1
ATOM 590 C CA . VAL A 1 82 ? -0.730 6.074 -4.533 1.00 87.88 82 VAL A CA 1
ATOM 591 C C . VAL A 1 82 ? -2.018 5.439 -4.015 1.00 87.88 82 VAL A C 1
ATOM 593 O O . VAL A 1 82 ? -2.825 6.136 -3.396 1.00 87.88 82 VAL A O 1
ATOM 596 N N . ALA A 1 83 ? -2.183 4.123 -4.182 1.00 89.25 83 ALA A N 1
ATOM 597 C CA . ALA A 1 83 ? -3.348 3.398 -3.683 1.00 89.25 83 ALA A CA 1
ATOM 598 C C . ALA A 1 83 ? -3.525 3.584 -2.169 1.00 89.25 83 ALA A C 1
ATOM 600 O O . ALA A 1 83 ? -4.620 3.900 -1.703 1.00 89.25 83 ALA A O 1
ATOM 601 N N . ALA A 1 84 ? -2.446 3.466 -1.389 1.00 91.12 84 ALA A N 1
ATOM 602 C CA . ALA A 1 84 ? -2.496 3.676 0.053 1.00 91.12 84 ALA A CA 1
ATOM 603 C C . ALA A 1 84 ? -2.913 5.113 0.408 1.00 91.12 84 ALA A C 1
ATOM 605 O O . ALA A 1 84 ? -3.812 5.322 1.229 1.00 91.12 84 ALA A O 1
ATOM 606 N N . GLN A 1 85 ? -2.322 6.117 -0.243 1.00 91.19 85 GLN A N 1
ATOM 607 C CA . GLN A 1 85 ? -2.633 7.520 0.020 1.00 91.19 85 GLN A CA 1
ATOM 608 C C . GLN A 1 85 ? -4.080 7.889 -0.342 1.00 91.19 85 GLN A C 1
ATOM 610 O O . GLN A 1 85 ? -4.695 8.691 0.366 1.00 91.19 85 GLN A O 1
ATOM 615 N N . MET A 1 86 ? -4.653 7.284 -1.384 1.00 89.00 86 MET A N 1
ATOM 616 C CA . MET A 1 86 ? -6.056 7.485 -1.762 1.00 89.00 86 MET A CA 1
ATOM 617 C C . MET A 1 86 ? -7.046 7.020 -0.693 1.00 89.00 86 MET A C 1
ATOM 619 O O . MET A 1 86 ? -8.113 7.611 -0.544 1.00 89.00 86 MET A O 1
ATOM 623 N N . THR A 1 87 ? -6.684 6.002 0.092 1.00 87.06 87 THR A N 1
ATOM 624 C CA . THR A 1 87 ? -7.512 5.533 1.218 1.00 87.06 87 THR A CA 1
ATOM 625 C C . THR A 1 87 ? -7.451 6.457 2.441 1.00 87.06 87 THR A C 1
ATOM 627 O O . THR A 1 87 ? -8.150 6.235 3.428 1.00 87.06 87 THR A O 1
ATOM 630 N N . GLY A 1 88 ? -6.636 7.515 2.376 1.00 90.12 88 GLY A N 1
ATOM 631 C CA . GLY A 1 88 ? -6.556 8.587 3.366 1.00 90.12 88 GLY A CA 1
ATOM 632 C C . GLY A 1 88 ? -5.151 8.803 3.926 1.00 90.12 88 GLY A C 1
ATOM 633 O O . GLY A 1 88 ? -4.805 9.931 4.272 1.00 90.12 88 GLY A O 1
ATOM 634 N N . SER A 1 89 ? -4.316 7.763 3.998 1.00 92.44 89 SER A N 1
ATOM 635 C CA . SER A 1 89 ? -2.936 7.873 4.488 1.00 92.44 89 SER A CA 1
ATOM 636 C C . SER A 1 89 ? -2.112 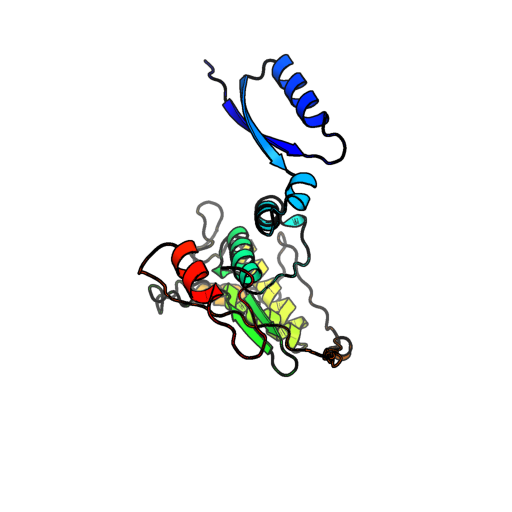6.657 4.084 1.00 92.44 89 SER A C 1
ATOM 638 O O . SER A 1 89 ? -2.519 5.521 4.324 1.00 92.44 89 SER A O 1
ATOM 640 N N . VAL A 1 90 ? -0.888 6.895 3.600 1.00 88.81 90 VAL A N 1
ATOM 641 C CA . VAL A 1 90 ? 0.142 5.848 3.428 1.00 88.81 90 VAL A CA 1
ATOM 642 C C . VAL A 1 90 ? 0.385 5.076 4.737 1.00 88.81 90 VAL A C 1
ATOM 644 O O . VAL A 1 90 ? 0.715 3.893 4.723 1.00 88.81 90 VAL A O 1
ATOM 647 N N . GLY A 1 91 ? 0.147 5.709 5.893 1.00 89.50 91 GLY A N 1
ATOM 648 C CA . GLY A 1 91 ? 0.263 5.094 7.217 1.00 89.50 91 GLY A CA 1
ATOM 649 C C . GLY A 1 91 ? -0.723 3.954 7.499 1.00 89.50 91 GLY A C 1
ATOM 650 O O . GLY A 1 91 ? -0.580 3.283 8.522 1.00 89.50 91 GLY A O 1
ATOM 651 N N . LEU A 1 92 ? -1.716 3.730 6.633 1.00 93.25 92 LEU A N 1
ATOM 652 C CA . LEU A 1 92 ? -2.693 2.651 6.780 1.00 93.25 92 LEU A CA 1
ATOM 653 C C . LEU A 1 92 ? -2.259 1.339 6.125 1.00 93.25 92 LEU A C 1
ATOM 655 O O . LEU A 1 92 ? -2.776 0.292 6.497 1.00 93.25 92 LEU A O 1
ATOM 659 N N . ALA A 1 93 ? -1.336 1.359 5.167 1.00 93.31 93 ALA A N 1
ATOM 660 C CA . ALA A 1 93 ? -1.051 0.180 4.361 1.00 93.31 93 ALA A CA 1
ATOM 661 C C . ALA A 1 93 ? 0.024 -0.724 4.990 1.00 93.31 93 ALA A C 1
ATOM 663 O O . ALA A 1 93 ? 1.123 -0.289 5.348 1.00 93.31 93 ALA A O 1
ATOM 664 N N . GLY A 1 94 ? -0.321 -2.006 5.119 1.00 94.06 94 GLY A N 1
ATOM 665 C CA . GLY A 1 94 ? 0.611 -3.086 5.433 1.00 94.06 94 GLY A CA 1
ATOM 666 C C . GLY A 1 94 ? 0.998 -3.858 4.175 1.00 94.06 94 GLY A C 1
ATOM 667 O O . GLY A 1 94 ? 0.239 -3.887 3.207 1.00 94.06 94 GLY A O 1
ATOM 668 N N . SER A 1 95 ? 2.157 -4.508 4.196 1.00 95.38 95 SER A N 1
ATOM 669 C CA . SER A 1 95 ? 2.674 -5.292 3.074 1.00 95.38 95 SER A CA 1
ATOM 670 C C . SER A 1 95 ? 3.284 -6.620 3.520 1.00 95.38 95 SER A C 1
ATOM 672 O O . SER A 1 95 ? 3.481 -6.896 4.710 1.00 95.38 95 SER A O 1
ATOM 674 N N . ALA A 1 96 ? 3.552 -7.473 2.532 1.00 95.56 96 ALA A N 1
ATOM 675 C CA . ALA A 1 96 ? 4.194 -8.759 2.722 1.00 95.56 96 ALA A CA 1
ATOM 676 C C . ALA A 1 96 ? 5.172 -9.051 1.578 1.00 95.56 96 ALA A C 1
ATOM 678 O O . ALA A 1 96 ? 4.807 -9.000 0.406 1.00 95.56 96 ALA A O 1
ATOM 679 N N . ASN A 1 97 ? 6.391 -9.443 1.935 1.00 94.12 97 ASN A N 1
ATOM 680 C CA . ASN A 1 97 ? 7.381 -10.011 1.032 1.00 94.12 97 ASN A CA 1
ATOM 681 C C . ASN A 1 97 ? 7.351 -11.528 1.198 1.00 94.12 97 ASN A C 1
ATOM 683 O O . ASN A 1 97 ? 7.737 -12.048 2.247 1.00 94.12 97 ASN A O 1
ATOM 687 N N . ILE A 1 98 ? 6.878 -12.243 0.179 1.00 89.94 98 ILE A N 1
ATOM 688 C CA . ILE A 1 98 ? 6.693 -13.696 0.224 1.00 89.94 98 ILE A CA 1
ATOM 689 C C . ILE A 1 98 ? 7.706 -14.366 -0.706 1.00 89.94 98 ILE A C 1
ATOM 691 O O . ILE A 1 98 ? 7.731 -14.090 -1.902 1.00 89.94 98 ILE A O 1
ATOM 695 N N . GLY A 1 99 ? 8.528 -15.260 -0.160 1.00 86.44 99 GLY A N 1
ATOM 696 C CA . GLY A 1 99 ? 9.438 -16.116 -0.919 1.00 86.44 99 GLY A CA 1
ATOM 697 C C . GLY A 1 99 ? 9.187 -17.601 -0.658 1.00 86.44 99 GLY A C 1
ATOM 698 O O . GLY A 1 99 ? 8.389 -17.972 0.200 1.00 86.44 99 GLY A O 1
ATOM 699 N N . ASP A 1 100 ? 9.920 -18.464 -1.369 1.00 81.88 100 ASP A N 1
ATOM 700 C CA . ASP A 1 100 ? 9.769 -19.926 -1.265 1.00 81.88 100 ASP A CA 1
ATOM 701 C C . ASP A 1 100 ? 9.997 -20.460 0.165 1.00 81.88 100 ASP A C 1
ATOM 703 O O . ASP A 1 100 ? 9.346 -21.412 0.587 1.00 81.88 100 ASP A O 1
ATOM 707 N N . ASN A 1 101 ? 10.938 -19.864 0.908 1.00 84.25 101 ASN A N 1
ATOM 708 C CA . ASN A 1 101 ? 11.381 -20.366 2.218 1.00 84.25 101 ASN A CA 1
ATOM 709 C C . ASN A 1 101 ? 11.039 -19.433 3.385 1.00 84.25 101 ASN A C 1
ATOM 711 O O . ASN A 1 101 ? 11.002 -19.871 4.533 1.00 84.25 101 ASN A O 1
ATOM 715 N N . PHE A 1 102 ? 10.844 -18.145 3.107 1.00 89.50 102 PHE A N 1
ATOM 716 C CA . PHE A 1 102 ? 10.690 -17.111 4.122 1.00 89.50 102 PHE A CA 1
ATOM 717 C C . PHE A 1 102 ? 9.625 -16.110 3.694 1.00 89.50 102 PHE A C 1
ATOM 719 O O . PHE A 1 102 ? 9.445 -15.850 2.505 1.00 89.50 102 PHE A O 1
ATOM 726 N N . ALA A 1 103 ? 8.959 -15.531 4.686 1.00 92.69 103 ALA A N 1
ATOM 727 C CA . ALA A 1 103 ? 8.027 -14.433 4.515 1.00 92.69 103 ALA A CA 1
ATOM 728 C C . ALA A 1 103 ? 8.370 -13.327 5.519 1.00 92.69 103 ALA A C 1
ATOM 730 O O . ALA A 1 103 ? 8.707 -13.619 6.668 1.00 92.69 103 ALA A O 1
ATOM 731 N N . MET A 1 104 ? 8.278 -12.075 5.084 1.00 95.75 104 MET A N 1
ATOM 732 C CA . MET A 1 104 ? 8.475 -10.885 5.910 1.00 95.75 104 MET A CA 1
ATOM 733 C C . MET A 1 104 ? 7.257 -9.979 5.767 1.00 95.75 104 MET A C 1
ATOM 735 O O . MET A 1 104 ? 6.763 -9.790 4.661 1.00 95.75 104 MET A O 1
ATOM 739 N N . PHE A 1 105 ? 6.781 -9.425 6.876 1.00 94.75 105 PHE A N 1
ATOM 740 C CA . PHE A 1 105 ? 5.599 -8.568 6.920 1.00 94.75 105 PHE A CA 1
ATOM 741 C C . PHE A 1 105 ? 5.985 -7.231 7.527 1.00 94.75 105 PHE A C 1
ATOM 743 O O . PHE A 1 105 ? 6.664 -7.199 8.556 1.00 94.75 105 PHE A O 1
ATOM 750 N N . GLU A 1 106 ? 5.572 -6.142 6.893 1.00 91.06 106 GLU A N 1
ATOM 751 C CA . GLU A 1 106 ? 6.011 -4.800 7.264 1.00 91.06 106 GLU A CA 1
ATOM 752 C C . GLU A 1 106 ? 4.934 -3.745 6.988 1.00 91.06 106 GLU A C 1
ATOM 754 O O . GLU A 1 106 ? 3.872 -4.032 6.434 1.00 91.06 106 GLU A O 1
ATOM 759 N N . ALA A 1 107 ? 5.195 -2.520 7.437 1.00 90.06 107 ALA A N 1
ATOM 760 C CA . ALA A 1 107 ? 4.465 -1.347 6.976 1.00 90.06 107 ALA A CA 1
ATOM 761 C C . ALA A 1 107 ? 5.149 -0.810 5.715 1.00 90.06 107 ALA A C 1
ATOM 763 O O . ALA A 1 107 ? 6.372 -0.879 5.626 1.00 90.06 107 ALA A O 1
ATOM 764 N N . ILE A 1 108 ? 4.394 -0.209 4.792 1.00 88.12 108 ILE A N 1
ATOM 765 C CA . ILE A 1 108 ? 5.009 0.382 3.588 1.00 88.12 108 ILE A CA 1
ATOM 766 C C . ILE A 1 108 ? 5.700 1.722 3.869 1.00 88.12 108 ILE A C 1
ATOM 768 O O . ILE A 1 108 ? 6.599 2.142 3.150 1.00 88.12 108 ILE A O 1
ATOM 772 N N . HIS A 1 109 ? 5.288 2.420 4.929 1.00 85.81 109 HIS A N 1
ATOM 773 C CA . HIS A 1 109 ? 5.788 3.759 5.208 1.00 85.81 109 HIS A CA 1
ATOM 774 C C . HIS A 1 109 ? 7.237 3.753 5.727 1.00 85.81 109 HIS A C 1
ATOM 776 O O . HIS A 1 109 ? 7.677 2.863 6.455 1.00 85.81 109 HIS A O 1
ATOM 782 N N . GLY A 1 110 ? 7.962 4.842 5.459 1.00 83.31 110 GLY A N 1
ATOM 783 C CA . GLY A 1 110 ? 9.315 5.049 5.980 1.00 83.31 110 GLY A CA 1
ATOM 784 C C . GLY A 1 110 ? 9.391 5.340 7.490 1.00 83.31 110 GLY A C 1
ATOM 785 O O . GLY A 1 110 ? 8.396 5.387 8.215 1.00 83.31 110 GLY A O 1
ATOM 786 N N . SER A 1 111 ? 10.608 5.603 7.972 1.00 79.12 111 SER A N 1
ATOM 787 C CA . SER A 1 111 ? 10.929 5.761 9.403 1.00 79.12 111 SER A CA 1
ATOM 788 C C . SER A 1 111 ? 10.477 7.080 10.047 1.00 79.12 111 SER A C 1
ATOM 790 O O 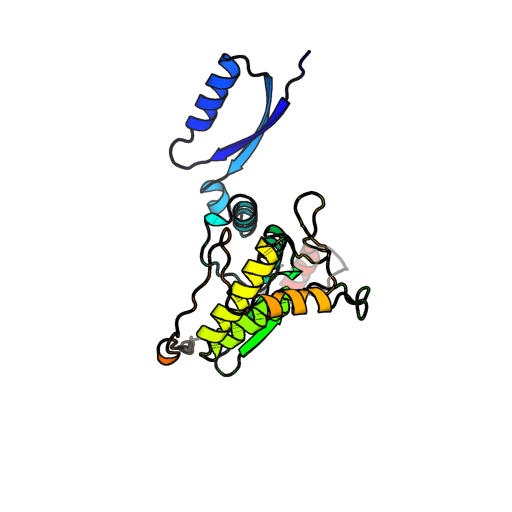. SER A 1 111 ? 10.454 7.187 11.271 1.00 79.12 111 SER A O 1
ATOM 792 N N . ALA A 1 112 ? 10.154 8.098 9.242 1.00 86.31 112 ALA A N 1
ATOM 793 C CA . ALA A 1 112 ? 9.742 9.438 9.675 1.00 86.31 112 ALA A CA 1
ATOM 794 C C . ALA A 1 112 ? 10.499 9.986 10.920 1.00 86.31 112 ALA A C 1
ATOM 796 O O . ALA A 1 112 ? 9.862 10.323 11.925 1.00 86.31 112 ALA A O 1
ATOM 797 N N . PRO A 1 113 ? 11.841 10.163 10.875 1.00 83.94 113 PRO A N 1
ATOM 798 C CA . PRO A 1 113 ? 12.668 10.407 12.068 1.00 83.94 113 PRO A CA 1
ATOM 799 C C . PRO A 1 113 ? 12.241 11.616 12.908 1.00 83.94 113 PRO A C 1
ATOM 801 O O . PRO A 1 113 ? 12.321 11.596 14.133 1.00 83.94 113 PRO A O 1
ATOM 804 N N . ARG A 1 114 ? 11.705 12.657 12.257 1.00 87.44 114 ARG A N 1
ATOM 805 C CA . ARG A 1 114 ? 11.196 13.873 12.914 1.00 87.44 114 ARG A CA 1
ATOM 806 C C . ARG A 1 114 ? 10.028 13.630 13.876 1.00 87.44 114 ARG A C 1
ATOM 808 O O . ARG A 1 114 ? 9.682 14.550 14.605 1.00 87.44 114 ARG A O 1
ATOM 815 N N . ARG A 1 115 ? 9.399 12.451 13.852 1.00 82.50 115 ARG A N 1
ATOM 816 C CA . ARG A 1 115 ? 8.244 12.067 14.686 1.00 82.50 115 ARG A CA 1
ATOM 817 C C . ARG A 1 115 ? 8.573 10.948 15.681 1.00 82.50 115 ARG A C 1
ATOM 819 O O . ARG A 1 115 ? 7.702 10.534 16.448 1.00 82.50 115 ARG A O 1
ATOM 826 N N . ALA A 1 116 ? 9.807 10.442 15.670 1.00 87.12 116 ALA A N 1
ATOM 827 C CA . ALA A 1 116 ? 10.220 9.344 16.533 1.00 87.12 116 ALA A CA 1
ATOM 828 C C . ALA A 1 116 ? 10.044 9.709 18.019 1.00 87.12 116 ALA A C 1
ATOM 830 O O . ALA A 1 116 ? 10.372 10.816 18.443 1.00 87.12 116 ALA A O 1
ATOM 831 N N . GLY A 1 117 ? 9.494 8.780 18.808 1.00 88.69 117 GLY A N 1
ATOM 832 C CA . GLY A 1 117 ? 9.315 8.936 20.259 1.00 88.69 117 GLY A CA 1
ATOM 833 C C . GLY A 1 117 ? 8.193 9.884 20.705 1.00 88.69 117 GLY A C 1
ATOM 834 O O . GLY A 1 117 ? 7.975 10.027 21.903 1.00 88.69 117 GLY A O 1
ATOM 835 N N . GLN A 1 118 ? 7.448 10.498 19.783 1.00 93.62 118 GLN A N 1
ATOM 836 C CA . GLN A 1 118 ? 6.459 11.538 20.113 1.00 93.62 118 GLN A CA 1
ATOM 837 C C . GLN A 1 118 ? 5.041 11.015 20.378 1.00 93.62 118 GLN A C 1
ATOM 839 O O . GLN A 1 118 ? 4.137 11.814 20.594 1.00 93.62 118 GLN A O 1
ATOM 844 N N . ASN A 1 119 ? 4.822 9.694 20.340 1.00 93.75 119 ASN A N 1
ATOM 845 C CA . ASN A 1 119 ? 3.489 9.085 20.474 1.00 93.75 119 ASN A CA 1
ATOM 846 C C . ASN A 1 119 ? 2.460 9.622 19.452 1.00 93.75 119 ASN A C 1
ATOM 848 O O . ASN A 1 119 ? 1.277 9.740 19.753 1.00 93.75 119 ASN A O 1
ATOM 852 N N . LEU A 1 120 ? 2.909 9.979 18.246 1.00 92.19 120 LEU A N 1
ATOM 853 C CA . LEU A 1 120 ? 2.068 10.613 17.226 1.00 92.19 120 LEU A CA 1
ATOM 854 C C . LEU A 1 120 ? 1.784 9.704 16.022 1.00 92.19 120 LEU A C 1
ATOM 856 O O . LEU A 1 120 ? 0.773 9.878 15.354 1.00 92.19 120 LEU A O 1
ATOM 860 N N . ALA A 1 121 ? 2.686 8.775 15.708 1.00 91.12 121 ALA A N 1
ATOM 861 C CA . ALA A 1 121 ? 2.595 7.955 14.504 1.00 91.12 121 ALA A CA 1
ATOM 862 C C . ALA A 1 121 ? 1.353 7.050 14.509 1.00 91.12 121 ALA A C 1
ATOM 864 O O . ALA A 1 121 ? 0.945 6.544 15.555 1.00 91.12 121 ALA A O 1
ATOM 865 N N . ASN A 1 122 ? 0.789 6.819 13.327 1.00 94.06 122 ASN A N 1
ATOM 866 C CA . ASN A 1 122 ? -0.273 5.845 13.123 1.00 94.06 122 ASN A CA 1
ATOM 867 C C . ASN A 1 122 ? 0.326 4.429 13.084 1.00 94.06 122 ASN A C 1
ATOM 869 O O . ASN A 1 122 ? 1.162 4.173 12.220 1.00 94.06 122 ASN A O 1
ATOM 873 N N . PRO A 1 123 ? -0.052 3.505 13.988 1.00 95.12 123 PRO A N 1
ATOM 874 C CA . PRO A 1 123 ? 0.497 2.149 13.992 1.00 95.12 123 PRO A CA 1
ATOM 875 C C . PRO A 1 123 ? -0.187 1.212 12.980 1.00 95.12 123 PRO A C 1
ATOM 877 O O . PRO A 1 123 ? 0.156 0.031 12.927 1.00 95.12 123 PRO A O 1
ATOM 880 N N . THR A 1 124 ? -1.170 1.700 12.214 1.00 96.25 124 THR A N 1
ATOM 881 C CA . THR A 1 124 ? -2.042 0.862 11.381 1.00 96.25 124 THR A CA 1
ATOM 882 C C . THR A 1 124 ? -1.279 0.060 10.332 1.00 96.25 124 THR A C 1
ATOM 884 O O . THR A 1 124 ? -1.511 -1.140 10.247 1.00 96.25 124 THR A O 1
ATOM 887 N N . GLY A 1 125 ? -0.352 0.658 9.576 1.00 94.00 125 GLY A N 1
ATOM 888 C CA . GLY A 1 125 ? 0.369 -0.061 8.518 1.00 94.00 125 GLY A CA 1
ATOM 889 C C . GLY A 1 125 ? 1.077 -1.316 9.037 1.00 94.00 125 GLY A C 1
ATOM 890 O O . GLY A 1 125 ? 0.904 -2.406 8.496 1.00 94.00 125 GLY A O 1
ATOM 891 N N . LEU A 1 126 ? 1.778 -1.202 10.172 1.00 94.25 126 LEU A N 1
ATOM 892 C CA . LEU A 1 126 ? 2.434 -2.352 10.802 1.00 94.25 126 LEU A CA 1
ATOM 893 C C . LEU A 1 126 ? 1.421 -3.345 11.391 1.00 94.25 126 LEU A C 1
ATOM 895 O O . LEU A 1 126 ? 1.622 -4.555 11.297 1.00 94.25 126 LEU A O 1
ATOM 899 N N . LEU A 1 127 ? 0.325 -2.854 11.981 1.00 96.19 127 LEU A N 1
ATOM 900 C CA . LEU A 1 127 ? -0.754 -3.702 12.491 1.00 96.19 127 LEU A CA 1
ATOM 901 C C . LEU A 1 127 ? -1.383 -4.542 11.371 1.00 96.19 127 LEU A C 1
ATOM 903 O O . LEU A 1 127 ? -1.571 -5.743 11.552 1.00 96.19 127 LEU A O 1
ATOM 907 N N . LEU A 1 128 ? -1.680 -3.946 10.214 1.00 96.75 128 LEU A N 1
ATOM 908 C CA . LEU A 1 128 ? -2.247 -4.669 9.076 1.00 96.75 128 LEU A CA 1
ATOM 909 C C . LEU A 1 128 ? -1.219 -5.608 8.430 1.00 96.75 128 LEU A C 1
ATOM 911 O O . LEU A 1 128 ? -1.586 -6.718 8.053 1.00 96.75 128 LEU A O 1
ATOM 915 N N . GLY A 1 129 ? 0.071 -5.253 8.415 1.00 93.88 129 GLY A N 1
ATOM 916 C CA . GLY A 1 129 ? 1.148 -6.200 8.095 1.00 93.88 129 GLY A CA 1
ATOM 917 C C . GLY A 1 129 ? 1.140 -7.422 9.029 1.00 93.88 129 GLY A C 1
ATOM 918 O O . GLY A 1 129 ? 1.209 -8.566 8.580 1.00 93.88 129 GLY A O 1
ATOM 919 N N . ALA A 1 130 ? 0.943 -7.215 10.334 1.00 93.69 130 ALA A N 1
ATOM 920 C CA . ALA A 1 130 ? 0.807 -8.307 11.300 1.00 93.69 130 ALA A CA 1
ATOM 921 C C . ALA A 1 130 ? -0.490 -9.124 11.116 1.00 93.69 130 ALA A C 1
ATOM 923 O O . ALA A 1 130 ? -0.480 -10.335 11.326 1.00 93.69 130 ALA A O 1
ATOM 924 N N . VAL A 1 131 ? -1.594 -8.509 10.679 1.00 95.31 131 VAL A N 1
ATOM 925 C CA . VAL A 1 131 ? -2.827 -9.226 10.293 1.00 95.31 131 VAL A CA 1
ATOM 926 C C . VAL A 1 131 ? -2.564 -10.148 9.098 1.00 95.31 131 VAL A C 1
ATOM 928 O O . VAL A 1 131 ? -2.965 -11.315 9.134 1.00 95.31 131 VAL A O 1
ATOM 931 N N . LEU A 1 132 ? -1.839 -9.671 8.076 1.00 94.62 132 LEU A N 1
ATOM 932 C CA . LEU A 1 132 ? -1.401 -10.500 6.946 1.00 94.62 132 LEU A CA 1
ATOM 933 C C . LEU A 1 132 ? -0.525 -11.666 7.422 1.00 94.62 132 LEU A C 1
ATOM 935 O O . LEU A 1 132 ? -0.736 -12.801 6.992 1.00 94.62 132 LEU A O 1
ATOM 939 N N . MET A 1 133 ? 0.400 -11.413 8.354 1.00 94.38 133 MET A N 1
ATOM 940 C CA . MET A 1 133 ? 1.240 -12.446 8.966 1.00 94.38 133 MET A CA 1
ATOM 941 C C . MET A 1 133 ? 0.405 -13.510 9.682 1.00 94.38 133 MET A C 1
ATOM 943 O O . MET A 1 133 ? 0.602 -14.699 9.434 1.00 94.38 133 MET A O 1
ATOM 947 N N . LEU A 1 134 ? -0.530 -13.102 10.551 1.00 89.44 134 LEU A N 1
ATOM 948 C CA . LEU A 1 134 ? -1.413 -14.009 11.292 1.00 89.44 134 LEU A CA 1
ATOM 949 C C . LEU A 1 134 ? -2.202 -14.905 10.337 1.00 89.44 134 LEU A C 1
ATOM 951 O O . LEU A 1 134 ? -2.248 -16.120 10.527 1.00 89.44 134 LEU A O 1
ATOM 955 N N . ASN A 1 135 ? -2.758 -14.323 9.274 1.00 90.19 135 ASN A N 1
ATOM 956 C CA . ASN A 1 135 ? -3.450 -15.093 8.250 1.00 90.19 135 ASN A CA 1
ATOM 957 C C . ASN A 1 135 ? -2.496 -16.061 7.527 1.00 90.19 135 ASN A C 1
ATOM 959 O O . ASN A 1 135 ? -2.810 -17.236 7.355 1.00 90.19 135 ASN A O 1
ATOM 963 N N . HIS A 1 136 ? -1.292 -15.605 7.171 1.00 88.69 136 HIS A N 1
ATOM 964 C CA . HIS A 1 136 ? -0.286 -16.427 6.499 1.00 88.69 136 HIS A CA 1
ATOM 965 C C . HIS A 1 136 ? 0.150 -17.644 7.335 1.00 88.69 136 HIS A C 1
ATOM 967 O O . HIS A 1 136 ? 0.412 -18.710 6.772 1.00 88.69 136 HIS A O 1
ATOM 973 N N . ILE A 1 137 ? 0.227 -17.528 8.665 1.00 87.69 137 ILE A N 1
ATOM 974 C CA . ILE A 1 137 ? 0.587 -18.633 9.578 1.00 87.69 137 ILE A CA 1
ATOM 975 C C . ILE A 1 137 ? -0.615 -19.482 10.035 1.00 87.69 137 ILE A C 1
ATOM 977 O O . ILE A 1 137 ? -0.461 -20.313 10.928 1.00 87.69 137 ILE A O 1
ATOM 981 N N . GLY A 1 138 ? -1.796 -19.297 9.435 1.00 86.50 138 GLY A N 1
ATOM 982 C CA . GLY A 1 138 ? -2.993 -20.097 9.722 1.00 86.50 138 GLY A CA 1
ATOM 983 C C . GLY A 1 138 ? -3.762 -19.678 10.980 1.00 86.50 138 GLY A C 1
ATOM 984 O O . GLY A 1 138 ? -4.577 -20.444 11.484 1.00 86.50 138 GLY A O 1
ATOM 985 N N . GLN A 1 139 ? -3.519 -18.473 11.503 1.00 90.06 139 GLN A N 1
ATOM 986 C CA . GLN A 1 139 ? -4.293 -17.873 12.597 1.00 90.06 139 GLN A CA 1
ATOM 987 C C . GLN A 1 139 ? -5.375 -16.924 12.055 1.00 90.06 139 GLN A C 1
ATOM 989 O O . GLN A 1 139 ? -5.518 -15.787 12.512 1.00 90.06 139 GLN A O 1
ATOM 994 N N . SER A 1 140 ? -6.148 -17.379 11.065 1.00 91.94 140 SER A N 1
ATOM 995 C CA . SER A 1 140 ? -7.133 -16.552 10.355 1.00 91.94 140 SER A CA 1
ATOM 996 C C . SER A 1 140 ? -8.262 -16.038 11.257 1.00 91.94 140 SER A C 1
ATOM 998 O O . SER A 1 140 ? -8.749 -14.926 11.053 1.00 91.94 140 SER A O 1
ATOM 1000 N N . GLU A 1 141 ? -8.640 -16.777 12.305 1.00 93.62 141 GLU A N 1
ATOM 1001 C CA . GLU A 1 141 ? -9.625 -16.316 13.296 1.00 93.62 141 GLU A CA 1
ATOM 1002 C C . GLU A 1 141 ? -9.102 -15.112 14.098 1.00 93.62 141 GLU A C 1
ATOM 1004 O O . GLU A 1 141 ? -9.792 -14.100 14.235 1.00 93.62 141 GLU A O 1
ATOM 1009 N N . VAL A 1 142 ? -7.848 -15.174 14.560 1.00 93.56 142 VAL A N 1
ATOM 1010 C CA . VAL A 1 142 ? -7.202 -14.068 15.286 1.00 93.56 142 VAL A CA 1
ATOM 1011 C C . VAL A 1 142 ? -7.031 -12.861 14.364 1.00 93.56 142 VAL A C 1
ATOM 1013 O O . VAL A 1 142 ? -7.379 -11.746 14.751 1.00 93.56 142 VAL A O 1
ATOM 1016 N N . ALA A 1 143 ? -6.574 -13.084 13.127 1.00 94.19 143 ALA A N 1
ATOM 1017 C CA . ALA A 1 143 ? -6.466 -12.042 12.105 1.00 94.19 143 ALA A CA 1
ATOM 1018 C C . ALA A 1 143 ? -7.819 -11.349 11.861 1.00 94.19 143 ALA A C 1
ATOM 1020 O O . ALA A 1 143 ? -7.899 -10.121 11.841 1.00 94.19 143 ALA A O 1
ATOM 1021 N N . THR A 1 144 ? -8.895 -12.134 11.748 1.00 96.19 144 THR A N 1
ATOM 1022 C CA . THR A 1 144 ? -10.268 -11.641 11.563 1.00 96.19 144 THR A CA 1
ATOM 1023 C C . THR A 1 144 ? -10.717 -10.791 12.745 1.00 96.19 144 THR A C 1
ATOM 1025 O O . THR A 1 144 ? -11.311 -9.729 12.555 1.00 96.19 144 THR A O 1
ATOM 1028 N N . ASN A 1 145 ? -10.431 -11.238 13.966 1.00 96.31 145 ASN A N 1
ATOM 1029 C CA . ASN A 1 145 ? -10.827 -10.534 15.177 1.00 96.31 145 ASN A CA 1
ATOM 1030 C C . ASN A 1 145 ? -10.102 -9.183 15.312 1.00 96.31 145 ASN A C 1
ATOM 1032 O O . ASN A 1 145 ? -10.737 -8.151 15.522 1.00 96.31 145 ASN A O 1
ATOM 1036 N N . VAL A 1 146 ? -8.780 -9.169 15.111 1.00 96.25 146 VAL A N 1
ATOM 1037 C CA . VAL A 1 146 ? -7.961 -7.947 15.188 1.00 96.25 146 VAL A CA 1
ATOM 1038 C C . VAL A 1 146 ? -8.337 -6.950 14.090 1.00 96.25 146 VAL A C 1
ATOM 1040 O O . VAL A 1 146 ? -8.501 -5.764 14.373 1.00 96.25 146 VAL A O 1
ATOM 1043 N N . HIS A 1 147 ? -8.520 -7.412 12.850 1.00 98.31 147 HIS A N 1
ATOM 1044 C CA . HIS A 1 147 ? -8.883 -6.531 11.741 1.00 98.31 147 HIS A CA 1
ATOM 1045 C C . HIS A 1 147 ? -10.274 -5.914 11.960 1.00 98.31 147 HIS A C 1
ATOM 1047 O O . HIS A 1 147 ? -10.434 -4.701 11.850 1.00 98.31 147 HIS A O 1
ATOM 1053 N N . ASN A 1 148 ? -11.276 -6.700 12.368 1.00 98.50 148 ASN A N 1
ATOM 1054 C CA . ASN A 1 148 ? -12.603 -6.150 12.664 1.00 98.50 148 ASN A CA 1
ATOM 1055 C C . ASN A 1 148 ? -12.593 -5.168 13.848 1.00 98.50 148 ASN A C 1
ATOM 1057 O O . ASN A 1 148 ? -13.302 -4.162 13.798 1.00 98.50 148 ASN A O 1
ATOM 1061 N N . ALA A 1 149 ? -11.760 -5.397 14.867 1.00 98.50 149 ALA A N 1
ATOM 1062 C CA . ALA A 1 149 ? -11.571 -4.443 15.957 1.00 98.50 149 ALA A CA 1
ATOM 1063 C C . ALA A 1 149 ? -10.981 -3.113 15.461 1.00 98.50 149 ALA A C 1
ATOM 1065 O O . ALA A 1 149 ? -11.468 -2.047 15.835 1.00 98.50 149 ALA A O 1
ATOM 1066 N N . TRP A 1 150 ? -9.979 -3.163 14.576 1.00 98.44 150 TRP A N 1
ATOM 1067 C CA . TRP A 1 150 ? -9.425 -1.968 13.934 1.00 98.44 150 TRP A CA 1
ATOM 1068 C C . TRP A 1 150 ? -10.469 -1.241 13.074 1.00 98.44 150 TRP A C 1
ATOM 1070 O O . TRP A 1 150 ? -10.653 -0.038 13.255 1.00 98.44 150 TRP A O 1
ATOM 1080 N N . LEU A 1 151 ? -11.224 -1.954 12.227 1.00 98.38 151 LEU A N 1
ATOM 1081 C CA . LEU A 1 151 ? -12.318 -1.365 11.438 1.00 98.38 151 LEU A CA 1
ATOM 1082 C C . LEU A 1 151 ? -13.344 -0.676 12.343 1.00 98.38 151 LEU A C 1
ATOM 1084 O O . LEU A 1 151 ? -13.762 0.444 12.062 1.00 98.38 151 LEU A O 1
ATOM 1088 N N . LYS A 1 152 ? -13.711 -1.309 13.463 1.00 98.56 152 LYS A N 1
ATOM 1089 C CA . LYS A 1 152 ? -14.628 -0.718 14.441 1.00 98.56 152 LYS A CA 1
ATOM 1090 C C . LYS A 1 152 ? -14.059 0.554 15.078 1.00 98.56 152 LYS A C 1
ATOM 1092 O O . LYS A 1 152 ? -14.818 1.490 15.317 1.00 98.56 152 LYS A O 1
ATOM 1097 N N . THR A 1 153 ? -12.753 0.611 15.350 1.00 98.50 153 THR A N 1
ATOM 1098 C CA . THR A 1 153 ? -12.079 1.817 15.870 1.00 98.50 153 THR A CA 1
ATOM 1099 C C . THR A 1 153 ? -12.166 2.976 14.883 1.00 98.50 153 THR A C 1
ATOM 1101 O O . THR A 1 153 ? -12.522 4.086 15.283 1.00 98.50 153 THR A O 1
ATOM 1104 N N . MET A 1 154 ? -11.898 2.705 13.602 1.00 97.62 154 MET A N 1
ATOM 1105 C CA . MET A 1 154 ? -12.001 3.698 12.528 1.00 97.62 154 MET A CA 1
ATOM 1106 C C . MET A 1 154 ? -13.450 4.175 12.354 1.00 97.62 154 MET A C 1
ATOM 1108 O O . MET A 1 154 ? -13.724 5.370 12.327 1.00 97.62 154 MET A O 1
ATOM 1112 N N . GLU A 1 155 ? -14.412 3.250 12.332 1.00 97.50 155 GLU A N 1
ATOM 1113 C CA . GLU A 1 155 ? -15.842 3.574 12.250 1.00 97.50 155 GLU A CA 1
ATOM 1114 C C . GLU A 1 155 ? -16.332 4.424 13.432 1.00 97.50 155 GLU A C 1
ATOM 1116 O O . GLU A 1 155 ? -17.164 5.318 13.272 1.00 97.50 155 GLU A O 1
ATOM 1121 N N . ASP A 1 156 ? -15.794 4.189 14.630 1.00 98.12 156 ASP A N 1
ATOM 1122 C CA . ASP A 1 156 ? -16.119 4.994 15.803 1.00 98.12 156 ASP A CA 1
ATOM 1123 C C . ASP A 1 156 ? -15.514 6.397 15.775 1.00 98.12 156 ASP A C 1
ATOM 1125 O O . ASP A 1 156 ? -15.868 7.208 16.633 1.00 98.12 156 ASP A O 1
ATOM 1129 N N . GLY A 1 157 ? -14.668 6.706 14.791 1.00 97.81 157 GLY A N 1
ATOM 1130 C CA . GLY A 1 157 ? -14.063 8.017 14.601 1.00 97.81 157 GLY A CA 1
ATOM 1131 C C . GLY A 1 157 ? -12.899 8.298 15.547 1.00 97.81 157 GLY A C 1
ATOM 1132 O O . GLY A 1 157 ? -12.621 9.469 15.812 1.00 97.81 157 GLY A O 1
ATOM 1133 N N . VAL A 1 158 ? -12.252 7.254 16.076 1.00 98.44 158 VAL A N 1
ATOM 1134 C CA . VAL A 1 158 ? -11.033 7.367 16.888 1.00 98.44 158 VAL A CA 1
ATOM 1135 C C . VAL A 1 158 ? -9.838 7.300 15.946 1.00 98.44 158 VAL A C 1
ATOM 1137 O O . VAL A 1 158 ? -9.486 6.229 15.462 1.00 98.44 158 VAL A O 1
ATOM 1140 N N . HIS A 1 159 ? -9.224 8.445 15.659 1.00 98.25 159 HIS A N 1
ATOM 1141 C CA . HIS A 1 159 ? -8.245 8.574 14.580 1.00 98.25 159 HIS A CA 1
ATOM 1142 C C . HIS A 1 159 ? -6.928 9.188 15.059 1.00 98.25 159 HIS A C 1
ATOM 1144 O O . HIS A 1 159 ? -6.900 10.083 15.905 1.00 98.25 159 HIS A O 1
ATOM 1150 N N . THR A 1 160 ? -5.816 8.749 14.473 1.00 97.00 160 THR A N 1
ATOM 1151 C CA . THR A 1 160 ? -4.521 9.435 14.591 1.00 97.00 160 THR A CA 1
ATOM 1152 C C . THR A 1 160 ? -4.474 10.673 13.696 1.00 97.00 160 THR A C 1
ATOM 1154 O O . THR A 1 160 ? -5.365 10.915 12.881 1.00 97.00 160 THR A O 1
ATOM 1157 N N . TYR A 1 161 ? -3.446 11.510 13.868 1.00 95.25 161 TYR A N 1
ATOM 1158 C CA . TYR A 1 161 ? -3.386 12.842 13.247 1.00 95.25 161 TYR A CA 1
ATOM 1159 C C . TYR A 1 161 ? -3.515 12.860 11.715 1.00 95.25 161 TYR A C 1
ATOM 1161 O O . TYR A 1 161 ? -3.924 13.880 11.175 1.00 95.25 161 TYR A O 1
ATOM 1169 N N . ASP A 1 162 ? -3.089 11.794 11.042 1.00 93.88 162 ASP A N 1
ATOM 1170 C CA . ASP A 1 162 ? -3.040 11.645 9.587 1.00 93.88 162 ASP A CA 1
ATOM 1171 C C . ASP A 1 162 ? -4.411 11.347 8.977 1.00 93.88 162 ASP A C 1
ATOM 1173 O O . ASP A 1 162 ? -4.645 11.700 7.829 1.00 93.88 162 ASP A O 1
ATOM 1177 N N . ILE A 1 163 ? -5.321 10.760 9.756 1.00 96.38 163 ILE A N 1
ATOM 1178 C CA . ILE A 1 163 ? -6.707 10.496 9.344 1.00 96.38 163 ILE A CA 1
ATOM 1179 C C . ILE A 1 163 ? -7.684 11.493 9.972 1.00 96.38 163 ILE A C 1
ATOM 1181 O O . ILE A 1 163 ? -8.768 11.735 9.444 1.00 96.38 163 ILE A O 1
ATOM 1185 N N . PHE A 1 164 ? -7.327 12.079 11.117 1.00 97.25 164 PHE A N 1
ATOM 1186 C CA . PHE A 1 164 ? -8.225 12.952 11.852 1.00 97.25 164 PHE A CA 1
ATOM 1187 C C . PHE A 1 164 ? -8.689 14.151 11.013 1.00 97.25 164 PHE A C 1
ATOM 1189 O O . PHE A 1 164 ? -7.877 14.957 10.559 1.00 97.25 164 PHE A O 1
ATOM 1196 N N . LYS A 1 165 ? -10.010 14.322 10.902 1.00 96.19 165 LYS A N 1
ATOM 1197 C CA . LYS A 1 165 ? -10.636 15.467 10.247 1.00 96.19 165 LYS A CA 1
ATOM 1198 C C . LYS A 1 165 ? -11.724 16.050 11.138 1.00 96.19 165 LYS A C 1
ATOM 1200 O O . LYS A 1 165 ? -12.629 15.340 11.573 1.00 96.19 165 LYS A O 1
ATOM 1205 N N . GLU A 1 166 ? -11.626 17.347 11.406 1.00 95.56 166 GLU A N 1
ATOM 1206 C CA . GLU A 1 166 ? -12.606 18.071 12.213 1.00 95.56 166 GLU A CA 1
ATOM 1207 C C . GLU A 1 166 ? -14.006 17.985 11.587 1.00 95.56 166 GLU A C 1
ATOM 1209 O O . GLU A 1 166 ? -14.160 18.018 10.364 1.00 95.56 166 GLU A O 1
ATOM 1214 N N . GLY A 1 167 ? -15.025 17.805 12.429 1.00 94.69 167 GLY A N 1
ATOM 1215 C CA . GLY A 1 167 ? -16.413 17.611 12.002 1.00 94.69 167 GLY A CA 1
ATOM 1216 C C . GLY A 1 167 ? -16.745 16.215 11.457 1.00 94.69 167 GLY A C 1
ATOM 1217 O O . GLY A 1 167 ? -17.921 15.935 11.243 1.00 94.69 167 GLY A O 1
ATOM 1218 N N . ILE A 1 168 ? -15.753 15.336 11.257 1.00 93.88 168 ILE A N 1
ATOM 1219 C CA . ILE A 1 168 ? -15.956 13.943 10.816 1.00 93.88 168 ILE A CA 1
ATOM 1220 C C . ILE A 1 168 ? -15.483 12.962 11.892 1.00 93.88 168 ILE A C 1
ATOM 1222 O O . ILE A 1 168 ? -16.232 12.085 12.318 1.00 93.88 168 ILE A O 1
ATOM 1226 N N . SER A 1 169 ? -14.239 13.111 12.345 1.00 97.25 169 SER A N 1
ATOM 1227 C CA . SER A 1 169 ? -13.678 12.313 13.433 1.00 97.25 169 SER A CA 1
ATOM 1228 C C . SER A 1 169 ? -14.291 12.703 14.774 1.00 97.25 169 SER A C 1
ATOM 1230 O O . SER A 1 169 ? -14.550 13.881 15.024 1.00 97.25 169 SER A O 1
ATOM 1232 N N . LYS A 1 170 ? -14.437 11.728 15.675 1.00 97.69 170 LYS A N 1
ATOM 1233 C CA . LYS A 1 170 ? -14.888 11.977 17.051 1.00 97.69 170 LYS A CA 1
ATOM 1234 C C . LYS A 1 170 ? -13.734 12.334 17.976 1.00 97.69 170 LYS A C 1
ATOM 1236 O O . LYS A 1 170 ? -13.881 13.207 18.823 1.00 97.69 170 LYS A O 1
ATOM 1241 N N . GLU A 1 171 ? -12.591 11.672 17.815 1.00 97.62 171 GLU A N 1
ATOM 1242 C CA . GLU A 1 171 ? -11.459 11.817 18.725 1.00 97.62 171 GLU A CA 1
ATOM 1243 C C . GLU A 1 171 ? -10.129 11.743 17.971 1.00 97.62 171 GLU A C 1
ATOM 1245 O O . GLU A 1 171 ? -9.945 10.909 17.081 1.00 97.62 171 GLU A O 1
ATOM 1250 N N . LYS A 1 172 ? -9.192 12.623 18.345 1.00 98.38 172 LYS A N 1
ATOM 1251 C CA . LYS A 1 172 ? -7.800 12.576 17.895 1.00 98.38 172 LYS A CA 1
ATOM 1252 C C . LYS A 1 172 ? -6.937 11.942 18.978 1.00 98.38 172 LYS A C 1
ATOM 1254 O O . LYS A 1 172 ? -6.835 12.501 20.066 1.00 98.38 172 LYS A O 1
ATOM 1259 N N . VAL A 1 173 ? -6.262 10.844 18.660 1.00 98.19 173 VAL A N 1
ATOM 1260 C CA . VAL A 1 173 ? -5.445 10.079 19.615 1.00 98.19 173 VAL A CA 1
ATOM 1261 C C . VAL A 1 173 ? -3.987 9.939 19.170 1.00 98.19 173 VAL A C 1
ATOM 1263 O O . VAL A 1 173 ? -3.654 10.119 17.995 1.00 98.19 173 VAL A O 1
ATOM 1266 N N . GLY A 1 174 ? -3.107 9.638 20.129 1.00 95.56 174 GLY A N 1
ATOM 1267 C CA . GLY A 1 174 ? -1.719 9.251 19.880 1.00 95.56 174 GLY A CA 1
ATOM 1268 C C . GLY A 1 174 ? -1.567 7.759 19.563 1.00 95.56 174 GLY A C 1
ATOM 1269 O O . GLY A 1 174 ? -2.538 7.002 19.559 1.00 95.56 174 GLY A O 1
ATOM 1270 N N . THR A 1 175 ? -0.333 7.320 19.301 1.00 95.00 175 THR A N 1
ATOM 1271 C CA . THR A 1 175 ? -0.013 5.930 18.916 1.00 95.00 175 THR A CA 1
ATOM 1272 C C . THR A 1 175 ? -0.496 4.914 19.956 1.00 95.00 175 THR A C 1
ATOM 1274 O O . THR A 1 175 ? -1.122 3.910 19.613 1.00 95.00 175 THR A O 1
ATOM 1277 N N . LYS A 1 176 ? -0.199 5.160 21.237 1.00 94.19 176 LYS A N 1
ATOM 1278 C CA . LYS A 1 176 ? -0.532 4.258 22.349 1.00 94.19 176 LYS A CA 1
ATOM 1279 C C . LYS A 1 176 ? -2.033 4.213 22.602 1.00 94.19 176 LYS A C 1
ATOM 1281 O O . LYS A 1 176 ? -2.589 3.137 22.797 1.00 94.19 176 LYS A O 1
ATOM 1286 N N . GLU A 1 177 ? -2.682 5.369 22.587 1.00 98.31 177 GLU A N 1
ATOM 1287 C CA . GLU A 1 177 ? -4.111 5.513 22.847 1.00 98.31 177 GLU A CA 1
ATOM 1288 C C . GLU A 1 177 ? -4.932 4.882 21.716 1.00 98.31 177 GLU A C 1
ATOM 1290 O O . GLU A 1 177 ? -5.903 4.179 21.990 1.00 98.31 177 GLU A O 1
ATOM 1295 N N . PHE A 1 178 ? -4.485 5.017 20.460 1.00 98.12 178 PHE A N 1
ATOM 1296 C CA . PHE A 1 178 ? -5.074 4.297 19.330 1.00 98.12 178 PHE A CA 1
ATOM 1297 C C . PHE A 1 178 ? -4.994 2.776 19.521 1.00 98.12 178 PHE A C 1
ATOM 1299 O O . PHE A 1 178 ? -5.989 2.076 19.342 1.00 98.12 178 PHE A O 1
ATOM 1306 N N . ALA A 1 179 ? -3.844 2.250 19.958 1.00 96.94 179 ALA A N 1
ATOM 1307 C CA . ALA A 1 179 ? -3.706 0.822 20.243 1.00 96.94 179 ALA A CA 1
ATOM 1308 C C . ALA A 1 179 ? -4.665 0.357 21.356 1.00 96.94 179 ALA A C 1
ATOM 1310 O O . ALA A 1 179 ? -5.321 -0.672 21.205 1.00 96.94 179 ALA A O 1
ATOM 1311 N N . GLN A 1 180 ? -4.810 1.129 22.439 1.00 97.44 180 GLN A N 1
ATOM 1312 C CA . GLN A 1 180 ? -5.786 0.824 23.495 1.00 97.44 180 GLN A CA 1
ATOM 1313 C C . GLN A 1 180 ? -7.228 0.856 22.975 1.00 97.44 180 GLN A C 1
ATOM 1315 O O . GLN A 1 180 ? -8.031 -0.007 23.330 1.00 97.44 180 GLN A O 1
ATOM 1320 N N . ALA A 1 181 ? -7.551 1.801 22.090 1.00 98.31 181 ALA A N 1
ATOM 1321 C CA . ALA A 1 181 ? -8.868 1.892 21.472 1.00 98.31 181 ALA A CA 1
ATOM 1322 C C . ALA A 1 181 ? -9.198 0.667 20.601 1.00 98.31 181 ALA A C 1
ATOM 1324 O O . ALA A 1 181 ? -10.339 0.198 20.639 1.00 98.31 181 ALA A O 1
ATOM 1325 N N . VAL A 1 182 ? -8.216 0.126 19.869 1.00 97.44 182 VAL A N 1
ATOM 1326 C CA . VAL A 1 182 ? -8.356 -1.137 19.123 1.00 97.44 182 VAL A CA 1
ATOM 1327 C C . VAL A 1 182 ? -8.525 -2.320 20.078 1.00 97.44 182 VAL A C 1
ATOM 1329 O O . VAL A 1 182 ? -9.442 -3.115 19.895 1.00 97.44 182 VAL A O 1
ATOM 1332 N N . ILE A 1 183 ? -7.705 -2.415 21.132 1.00 96.94 183 ILE A N 1
ATOM 1333 C CA . ILE A 1 183 ? -7.793 -3.493 22.135 1.00 96.94 183 ILE A CA 1
ATOM 1334 C C . ILE A 1 183 ? -9.185 -3.533 22.783 1.00 96.94 183 ILE A C 1
ATOM 1336 O O . ILE A 1 183 ? -9.781 -4.602 22.893 1.00 96.94 183 ILE A O 1
ATOM 1340 N N . ALA A 1 184 ? -9.744 -2.374 23.143 1.00 97.88 184 ALA A N 1
ATOM 1341 C CA . ALA A 1 184 ? -11.079 -2.265 23.736 1.00 97.88 184 ALA A CA 1
ATOM 1342 C C . ALA A 1 184 ? -12.219 -2.746 22.812 1.00 97.88 184 ALA A C 1
ATOM 1344 O O . ALA A 1 184 ? -13.339 -2.972 23.275 1.00 97.88 184 ALA A O 1
ATOM 1345 N N . ARG A 1 185 ? -11.950 -2.898 21.509 1.00 98.06 185 ARG A N 1
ATOM 1346 C CA . ARG A 1 185 ? -12.911 -3.327 20.482 1.00 98.06 185 ARG A CA 1
ATOM 1347 C C . ARG A 1 185 ? -12.687 -4.748 19.982 1.00 98.06 185 ARG A C 1
ATOM 1349 O O . ARG A 1 185 ? -13.421 -5.196 19.105 1.00 98.06 185 ARG A O 1
ATOM 1356 N N . VAL A 1 186 ? -11.724 -5.480 20.537 1.00 94.44 186 VAL A N 1
ATOM 1357 C CA . VAL A 1 186 ? -11.545 -6.904 20.227 1.00 94.44 186 VAL A CA 1
ATOM 1358 C C . VAL A 1 186 ? -12.842 -7.664 20.526 1.00 94.44 186 VAL A C 1
ATOM 1360 O O . VAL A 1 186 ? -13.463 -7.478 21.570 1.00 94.44 186 VAL A O 1
ATOM 1363 N N . GLY A 1 187 ? -13.276 -8.499 19.580 1.00 91.56 187 GLY A N 1
ATOM 1364 C CA . GLY A 1 187 ? -14.553 -9.215 19.610 1.00 91.56 187 GLY A CA 1
ATOM 1365 C C . GLY A 1 187 ? -15.736 -8.438 19.021 1.00 91.56 187 GLY A C 1
ATOM 1366 O O . GLY A 1 187 ? -16.801 -9.020 18.818 1.00 91.56 187 GLY A O 1
ATOM 1367 N N . GLN A 1 188 ? -15.570 -7.150 18.715 1.00 97.19 188 GLN A N 1
ATOM 1368 C CA . GLN A 1 188 ? -16.598 -6.337 18.065 1.00 97.19 188 GLN A CA 1
ATOM 1369 C C . GLN A 1 188 ? -16.439 -6.364 16.540 1.00 97.19 188 GLN A C 1
ATOM 1371 O O . GLN A 1 188 ? -15.366 -6.644 16.005 1.00 97.19 188 GLN A O 1
ATOM 1376 N N . LYS A 1 189 ? -17.526 -6.051 15.828 1.00 97.50 189 LYS A N 1
ATOM 1377 C CA . LYS A 1 189 ? -17.542 -5.913 14.367 1.00 97.50 189 LYS A CA 1
ATOM 1378 C C . LYS A 1 189 ? -18.010 -4.513 13.974 1.00 97.50 189 LYS A C 1
ATOM 1380 O O . LYS A 1 189 ? -18.877 -3.976 14.671 1.00 97.50 189 LYS A O 1
ATOM 1385 N N . PRO A 1 190 ? -17.467 -3.932 12.889 1.00 97.88 190 PRO A N 1
ATOM 1386 C CA . PRO A 1 190 ? -18.008 -2.703 12.318 1.00 97.88 190 PRO A CA 1
ATOM 1387 C C . PRO A 1 190 ? -19.465 -2.905 11.875 1.00 97.88 190 PRO A C 1
ATOM 1389 O O . PRO A 1 190 ? -19.875 -4.020 11.541 1.00 97.88 190 PRO A O 1
ATOM 1392 N N . SER A 1 191 ? -20.244 -1.827 11.908 1.00 97.06 191 SER A N 1
ATOM 1393 C CA . SER A 1 191 ? -21.658 -1.791 11.516 1.00 97.06 191 SER A CA 1
ATOM 1394 C C . SER A 1 191 ? -21.902 -1.050 10.198 1.00 97.06 191 SER A C 1
ATOM 1396 O O . SER A 1 191 ? -22.879 -1.334 9.510 1.00 97.06 191 SER A O 1
ATOM 1398 N N . ILE A 1 192 ? -21.005 -0.132 9.839 1.00 96.19 192 ILE A N 1
ATOM 1399 C CA . ILE A 1 192 ? -21.013 0.677 8.618 1.00 96.19 192 ILE A CA 1
ATOM 1400 C C . ILE A 1 192 ? -19.963 0.138 7.644 1.00 96.19 192 ILE A C 1
ATOM 1402 O O . ILE A 1 192 ? -20.270 -0.106 6.479 1.00 96.19 192 ILE A O 1
ATOM 1406 N N . LEU A 1 193 ? -18.724 -0.065 8.109 1.00 95.62 193 LEU A N 1
ATOM 1407 C CA . LEU A 1 193 ? -17.671 -0.661 7.287 1.00 95.62 193 LEU A CA 1
ATOM 1408 C C . LEU A 1 193 ? -17.927 -2.160 7.096 1.00 95.62 193 LEU A C 1
ATOM 1410 O O . LEU A 1 193 ? -18.424 -2.851 7.988 1.00 95.62 193 LEU A O 1
ATOM 1414 N N . LYS A 1 194 ? -17.551 -2.691 5.927 1.00 96.38 194 LYS A N 1
ATOM 1415 C CA . LYS A 1 194 ? -17.698 -4.119 5.629 1.00 96.38 194 LYS A CA 1
ATOM 1416 C C . LYS A 1 194 ? -16.782 -4.936 6.541 1.00 96.38 194 LYS A C 1
ATOM 1418 O O . LYS A 1 194 ? -15.562 -4.853 6.434 1.00 96.38 194 LYS A O 1
ATOM 1423 N N . ALA A 1 195 ? -17.380 -5.750 7.408 1.00 97.56 195 ALA A N 1
ATOM 1424 C CA . ALA A 1 195 ? -16.634 -6.686 8.237 1.00 97.56 195 ALA A CA 1
ATOM 1425 C C . ALA A 1 195 ? -15.863 -7.694 7.370 1.00 97.56 195 ALA A C 1
ATOM 1427 O O . ALA A 1 195 ? -16.366 -8.177 6.351 1.00 97.56 195 ALA A O 1
ATOM 1428 N N . VAL A 1 196 ? -14.656 -8.039 7.808 1.00 96.06 196 VAL A N 1
ATOM 1429 C CA . VAL A 1 196 ? -13.810 -9.031 7.136 1.00 96.06 196 VAL A CA 1
ATOM 1430 C C . VAL A 1 196 ? -13.995 -10.413 7.751 1.00 96.06 196 VAL A C 1
ATOM 1432 O O . VAL A 1 196 ? -14.359 -10.545 8.923 1.00 96.06 196 VAL A O 1
ATOM 1435 N N . ASN A 1 197 ? -13.718 -11.445 6.958 1.00 95.31 197 ASN A N 1
ATOM 1436 C CA . ASN A 1 197 ? -13.624 -12.825 7.413 1.00 95.31 197 ASN A CA 1
ATOM 1437 C C . ASN A 1 197 ? -12.520 -13.534 6.628 1.00 95.31 197 ASN A C 1
ATOM 1439 O O . ASN A 1 197 ? -12.634 -13.690 5.411 1.00 95.31 197 ASN A O 1
ATOM 1443 N N . TYR A 1 198 ? -11.458 -13.939 7.315 1.00 91.38 198 TYR A N 1
ATOM 1444 C CA . TYR A 1 198 ? -10.369 -14.691 6.711 1.00 91.38 198 TYR A CA 1
ATOM 1445 C C . TYR A 1 198 ? -10.627 -16.187 6.848 1.00 91.38 198 TYR A C 1
ATOM 1447 O O . TYR A 1 198 ? -10.828 -16.699 7.949 1.00 91.38 198 TYR A O 1
ATOM 1455 N N . ASN A 1 199 ? -10.580 -16.895 5.724 1.00 85.12 199 ASN A N 1
ATOM 1456 C CA . ASN A 1 199 ? -10.655 -18.349 5.711 1.00 85.12 199 ASN A CA 1
ATOM 1457 C C . ASN A 1 199 ? -9.256 -18.941 5.894 1.00 85.12 199 ASN A C 1
ATOM 1459 O O . ASN A 1 199 ? -8.284 -18.415 5.349 1.00 85.12 199 ASN A O 1
ATOM 1463 N N . ASN A 1 200 ? -9.169 -20.072 6.594 1.00 73.31 200 ASN A N 1
ATOM 1464 C CA . ASN A 1 200 ? -7.956 -20.883 6.584 1.00 73.31 200 ASN A CA 1
ATOM 1465 C C . ASN A 1 200 ? -7.755 -21.428 5.165 1.00 73.31 200 ASN A C 1
ATOM 1467 O O . ASN A 1 200 ? -8.525 -22.274 4.711 1.00 73.31 200 ASN A O 1
ATOM 1471 N N . ILE A 1 201 ? -6.737 -20.932 4.467 1.00 67.25 201 ILE A N 1
ATOM 1472 C CA . ILE A 1 201 ? -6.294 -21.494 3.189 1.00 67.25 201 ILE A CA 1
ATOM 1473 C C . ILE A 1 201 ? -5.263 -22.578 3.511 1.00 67.25 201 ILE A C 1
ATOM 1475 O O . ILE A 1 201 ? -4.288 -22.309 4.219 1.00 67.25 201 ILE A O 1
ATOM 1479 N N . ASP A 1 202 ? -5.464 -23.802 3.018 1.00 64.69 202 ASP A N 1
ATOM 1480 C CA . ASP A 1 202 ? -4.467 -24.861 3.178 1.00 64.69 202 ASP A CA 1
ATOM 1481 C C . ASP A 1 202 ? -3.267 -24.539 2.270 1.00 64.69 202 ASP A C 1
ATOM 1483 O O . ASP A 1 202 ? -3.372 -24.512 1.044 1.00 64.69 202 ASP A O 1
ATOM 1487 N N . ARG A 1 203 ? -2.094 -24.261 2.860 1.00 61.94 203 ARG A N 1
ATOM 1488 C CA . ARG A 1 203 ? -0.879 -23.898 2.099 1.00 61.94 203 ARG A CA 1
ATOM 1489 C C . ARG A 1 203 ? -0.459 -24.963 1.088 1.00 61.94 203 ARG A C 1
ATOM 1491 O O . ARG A 1 203 ? 0.311 -24.651 0.183 1.00 61.94 203 ARG A O 1
ATOM 1498 N N . LYS A 1 204 ? -0.931 -26.205 1.236 1.00 59.22 204 LYS A N 1
ATOM 1499 C CA . LYS A 1 204 ? -0.686 -27.286 0.271 1.00 59.22 204 LYS A CA 1
ATOM 1500 C C . LYS A 1 204 ? -1.167 -26.943 -1.141 1.00 59.22 204 LYS A C 1
ATOM 1502 O O . LYS A 1 204 ? -0.635 -27.504 -2.095 1.00 59.22 204 LYS A O 1
ATOM 1507 N N . ASP A 1 205 ? -2.095 -25.998 -1.269 1.00 57.00 205 ASP A N 1
ATOM 1508 C CA . ASP A 1 205 ? -2.641 -25.569 -2.555 1.00 57.00 205 ASP A CA 1
ATOM 1509 C C . ASP A 1 205 ? -1.722 -24.578 -3.301 1.00 57.00 205 ASP A C 1
ATOM 1511 O O . ASP A 1 205 ? -1.874 -24.374 -4.506 1.00 57.00 205 ASP A O 1
ATOM 1515 N N . ILE A 1 206 ? -0.721 -23.988 -2.629 1.00 63.53 206 ILE A N 1
ATOM 1516 C CA . ILE A 1 206 ? 0.216 -23.027 -3.232 1.00 63.53 206 ILE A CA 1
ATOM 1517 C C . ILE A 1 206 ? 1.466 -23.768 -3.720 1.00 63.53 206 ILE A C 1
ATOM 1519 O O . ILE A 1 206 ? 2.466 -23.908 -3.015 1.00 63.53 206 ILE A O 1
ATOM 1523 N N . ILE A 1 207 ? 1.420 -24.249 -4.961 1.00 61.06 207 ILE A N 1
ATOM 1524 C CA . ILE A 1 207 ? 2.557 -24.917 -5.605 1.00 61.06 207 ILE A CA 1
ATOM 1525 C C . ILE A 1 207 ? 3.430 -23.866 -6.307 1.00 61.06 207 ILE A C 1
ATOM 1527 O O . ILE A 1 207 ? 3.154 -23.480 -7.444 1.00 61.06 207 ILE A O 1
ATOM 1531 N N . SER A 1 208 ? 4.524 -23.439 -5.667 1.00 66.00 208 SER A N 1
ATOM 1532 C CA . SER A 1 208 ? 5.602 -22.707 -6.353 1.00 66.00 208 SER A CA 1
ATOM 1533 C C . SER A 1 208 ? 6.322 -23.670 -7.302 1.00 66.00 208 SER A C 1
ATOM 1535 O O . SER A 1 208 ? 7.171 -24.471 -6.902 1.00 66.00 208 SER A O 1
ATOM 1537 N N . LYS A 1 209 ? 5.951 -23.657 -8.587 1.00 70.31 209 LYS A N 1
ATOM 1538 C CA . LYS A 1 209 ? 6.745 -24.335 -9.616 1.00 70.31 209 LYS A CA 1
ATOM 1539 C C . LYS A 1 209 ? 7.962 -23.469 -9.901 1.00 70.31 209 LYS A C 1
ATOM 1541 O O . LYS A 1 209 ? 7.846 -22.457 -10.587 1.00 70.31 209 LYS A O 1
ATOM 1546 N N . LYS A 1 210 ? 9.139 -23.885 -9.426 1.00 73.12 210 LYS A N 1
ATOM 1547 C CA . LYS A 1 210 ? 10.398 -23.267 -9.857 1.00 73.12 210 LYS A CA 1
ATOM 1548 C C . LYS A 1 210 ? 10.494 -23.338 -11.376 1.00 73.12 210 LYS A C 1
ATOM 1550 O O . LYS A 1 210 ? 10.571 -24.426 -11.948 1.00 73.12 210 LYS A O 1
ATOM 1555 N N . TYR A 1 211 ? 10.488 -22.176 -12.019 1.00 80.44 211 TYR A N 1
ATOM 1556 C CA . TYR A 1 211 ? 10.777 -22.081 -13.439 1.00 80.44 211 TYR A CA 1
ATOM 1557 C C . TYR A 1 211 ? 12.214 -22.549 -13.672 1.00 80.44 211 TYR A C 1
ATOM 1559 O O . TYR A 1 211 ? 13.160 -21.996 -13.112 1.00 80.44 211 TYR A O 1
ATOM 1567 N N . VAL A 1 212 ? 12.374 -23.587 -14.489 1.00 83.88 212 VAL A N 1
ATOM 1568 C CA . VAL A 1 212 ? 13.681 -24.056 -14.943 1.00 83.88 212 VAL A CA 1
ATOM 1569 C C . VAL A 1 212 ? 13.836 -23.585 -16.387 1.00 83.88 212 VAL A C 1
ATOM 1571 O O . VAL A 1 212 ? 13.156 -24.119 -17.267 1.00 83.88 212 VAL A O 1
ATOM 1574 N N . PRO A 1 213 ? 14.696 -22.586 -16.660 1.00 83.06 213 PRO A N 1
ATOM 1575 C CA . PRO A 1 213 ? 14.920 -22.126 -18.019 1.00 83.06 213 PRO A CA 1
ATOM 1576 C C . PRO A 1 213 ? 15.435 -23.277 -18.882 1.00 83.06 213 PRO A C 1
ATOM 1578 O O . PRO A 1 213 ? 16.354 -24.003 -18.495 1.00 83.06 213 PRO A O 1
ATOM 1581 N N . THR A 1 214 ? 14.881 -23.427 -20.081 1.00 91.19 214 THR A N 1
ATOM 1582 C CA . THR A 1 214 ? 15.426 -24.384 -21.049 1.00 91.19 214 THR A CA 1
ATOM 1583 C C . THR A 1 214 ? 16.755 -23.845 -21.578 1.00 91.19 214 THR A C 1
ATOM 1585 O O . THR A 1 214 ? 16.830 -22.687 -21.993 1.00 91.19 214 THR A O 1
ATOM 1588 N N . LYS A 1 215 ? 17.820 -24.660 -21.564 1.00 90.44 215 LYS A N 1
ATOM 1589 C CA . LYS A 1 215 ? 19.112 -24.264 -22.144 1.00 90.44 215 LYS A CA 1
ATOM 1590 C C . LYS A 1 215 ? 18.944 -24.030 -23.644 1.00 90.44 215 LYS A C 1
ATOM 1592 O O . LYS A 1 215 ? 18.625 -24.954 -24.382 1.00 90.44 215 LYS A O 1
ATOM 1597 N N . GLN A 1 216 ? 19.194 -22.800 -24.073 1.00 92.31 216 GLN A N 1
ATOM 1598 C CA . GLN A 1 216 ? 19.227 -22.413 -25.480 1.00 92.31 216 GLN A CA 1
ATOM 1599 C C . GLN A 1 216 ? 20.676 -22.380 -25.974 1.00 92.31 216 GLN A C 1
ATOM 1601 O O . GLN A 1 216 ? 21.588 -22.057 -25.204 1.00 92.31 216 GLN A O 1
ATOM 1606 N N . ARG A 1 217 ? 20.894 -22.683 -27.258 1.00 94.06 217 ARG A N 1
ATOM 1607 C CA . ARG A 1 217 ? 22.175 -22.402 -27.919 1.00 94.06 217 ARG A CA 1
ATOM 1608 C C . ARG A 1 217 ? 22.345 -20.883 -28.005 1.00 94.06 217 ARG A C 1
ATOM 1610 O O . ARG A 1 217 ? 21.438 -20.193 -28.457 1.00 94.06 217 ARG A O 1
ATOM 1617 N N . LYS A 1 218 ? 23.493 -20.373 -27.561 1.00 92.31 218 LYS A N 1
ATOM 1618 C CA . LYS A 1 218 ? 23.848 -18.952 -27.636 1.00 92.31 218 LYS A CA 1
ATOM 1619 C C . LYS A 1 218 ? 25.118 -18.819 -28.463 1.00 92.31 218 LYS A C 1
ATOM 1621 O O . LYS A 1 218 ? 26.150 -19.346 -28.058 1.00 92.31 218 LYS A O 1
ATOM 1626 N N . ASP A 1 219 ? 25.029 -18.132 -29.594 1.00 91.50 219 ASP A N 1
ATOM 1627 C CA . ASP A 1 219 ? 26.184 -17.778 -30.417 1.00 91.50 219 ASP A CA 1
ATOM 1628 C C . ASP A 1 219 ? 26.535 -16.299 -30.157 1.00 91.50 219 ASP A C 1
ATOM 1630 O O . ASP A 1 219 ? 25.646 -15.445 -30.104 1.00 91.50 219 ASP A O 1
ATOM 1634 N N . LEU A 1 220 ? 27.818 -15.983 -29.953 1.00 88.31 220 LEU A N 1
ATOM 1635 C CA . LEU A 1 220 ? 28.280 -14.598 -29.817 1.00 88.31 220 LEU A CA 1
ATOM 1636 C C . LEU A 1 220 ? 28.343 -13.957 -31.207 1.00 88.31 220 LEU A C 1
ATOM 1638 O O . LEU A 1 220 ? 29.180 -14.338 -32.021 1.00 88.31 220 LEU A O 1
ATOM 1642 N N . ILE A 1 221 ? 27.470 -12.983 -31.464 1.00 89.44 221 ILE A N 1
ATOM 1643 C CA . ILE A 1 221 ? 27.365 -12.308 -32.769 1.00 89.44 221 ILE A CA 1
ATOM 1644 C C . ILE A 1 221 ? 27.976 -10.899 -32.790 1.00 89.44 221 ILE A C 1
ATOM 1646 O O . ILE A 1 221 ? 28.153 -10.329 -33.862 1.00 89.44 221 ILE A O 1
ATOM 1650 N N . GLY A 1 222 ? 28.282 -10.326 -31.625 1.00 90.31 222 GLY A N 1
ATOM 1651 C CA . GLY A 1 222 ? 28.777 -8.958 -31.492 1.00 90.31 222 GLY A CA 1
ATOM 1652 C C . GLY A 1 222 ? 28.903 -8.526 -30.035 1.00 90.31 222 GLY A C 1
ATOM 1653 O O . GLY A 1 222 ? 28.593 -9.297 -29.126 1.00 90.31 222 GLY A O 1
ATOM 1654 N N . VAL A 1 223 ? 29.373 -7.297 -29.829 1.00 90.56 223 VAL A N 1
ATOM 1655 C CA . VAL A 1 223 ? 29.534 -6.667 -28.513 1.00 90.56 223 VAL A CA 1
ATOM 1656 C C . VAL A 1 223 ? 29.112 -5.202 -28.591 1.00 90.56 223 VAL A C 1
ATOM 1658 O O . VAL A 1 223 ? 29.391 -4.547 -29.594 1.00 90.56 223 VAL A O 1
ATOM 1661 N N . ASP A 1 224 ? 28.499 -4.699 -27.521 1.00 92.56 224 ASP A N 1
ATOM 1662 C CA . ASP A 1 224 ? 28.275 -3.266 -27.327 1.00 92.56 224 ASP A CA 1
ATOM 1663 C C . ASP A 1 224 ? 29.440 -2.691 -26.515 1.00 92.56 224 ASP A C 1
ATOM 1665 O O . ASP A 1 224 ? 29.815 -3.237 -25.472 1.00 92.56 224 ASP A O 1
ATOM 1669 N N . VAL A 1 225 ? 30.036 -1.602 -27.004 1.00 90.19 225 VAL A N 1
ATOM 1670 C CA . VAL A 1 225 ? 31.160 -0.924 -26.348 1.00 90.19 225 VAL A CA 1
ATOM 1671 C C . VAL A 1 225 ? 30.749 0.507 -26.040 1.00 90.19 225 VAL A C 1
ATOM 1673 O O . VAL A 1 225 ? 30.470 1.288 -26.946 1.00 90.19 225 VAL A O 1
ATOM 1676 N N . PHE A 1 226 ? 30.721 0.844 -24.754 1.00 92.94 226 PHE A N 1
ATOM 1677 C CA . PHE A 1 226 ? 30.332 2.166 -24.274 1.00 92.94 226 PHE A CA 1
ATOM 1678 C C . PHE A 1 226 ? 31.576 3.030 -24.069 1.00 92.94 226 PHE A C 1
ATOM 1680 O O . PHE A 1 226 ? 32.515 2.623 -23.383 1.00 92.94 226 PHE A O 1
ATOM 1687 N N . PHE A 1 227 ? 31.568 4.227 -24.652 1.00 89.56 227 PHE A N 1
ATOM 1688 C CA . PHE A 1 227 ? 32.638 5.212 -24.523 1.00 89.56 227 PHE A CA 1
ATOM 1689 C C . PHE A 1 227 ? 32.103 6.480 -23.860 1.00 89.56 227 PHE A C 1
ATOM 1691 O O . PHE A 1 227 ? 31.038 6.968 -24.228 1.00 89.56 227 PHE A O 1
ATOM 1698 N N . ASP A 1 228 ? 32.877 7.043 -22.935 1.00 93.75 228 ASP A N 1
ATOM 1699 C CA . ASP A 1 228 ? 32.718 8.437 -22.521 1.00 93.75 228 ASP A CA 1
ATOM 1700 C C . ASP A 1 228 ? 33.529 9.313 -23.485 1.00 93.75 228 ASP A C 1
ATOM 1702 O O . ASP A 1 228 ? 34.759 9.390 -23.407 1.00 93.75 228 ASP A O 1
ATOM 1706 N N . TRP A 1 229 ? 32.850 9.880 -24.481 1.00 92.75 229 TRP A N 1
ATOM 1707 C CA . TRP A 1 229 ? 33.475 10.614 -25.577 1.00 92.75 229 TRP A CA 1
ATOM 1708 C C . TRP A 1 229 ? 33.129 12.097 -25.518 1.00 92.75 229 TRP A C 1
ATOM 1710 O O . TRP A 1 229 ? 31.986 12.498 -25.720 1.00 92.75 229 TRP A O 1
ATOM 1720 N N . THR A 1 230 ? 34.151 12.919 -25.295 1.00 94.56 230 THR A N 1
ATOM 1721 C CA . THR A 1 230 ? 34.015 14.377 -25.141 1.00 94.56 230 THR A CA 1
ATOM 1722 C C . THR A 1 230 ? 34.744 15.174 -26.225 1.00 94.56 230 THR A C 1
ATOM 1724 O O . THR A 1 230 ? 34.636 16.397 -26.272 1.00 94.56 230 THR A O 1
ATOM 1727 N N . ALA A 1 231 ? 35.482 14.503 -27.116 1.00 92.19 231 ALA A N 1
ATOM 1728 C CA . ALA A 1 231 ? 36.406 15.135 -28.061 1.00 92.19 231 ALA A CA 1
ATOM 1729 C C . ALA A 1 231 ? 35.806 15.435 -29.451 1.00 92.19 231 ALA A C 1
ATOM 1731 O O . ALA A 1 231 ? 36.543 15.784 -30.371 1.00 92.19 231 ALA A O 1
ATOM 1732 N N . GLY A 1 232 ? 34.490 15.311 -29.631 1.00 90.56 232 GLY A N 1
ATOM 1733 C CA . GLY A 1 232 ? 33.838 15.591 -30.911 1.00 90.56 232 GLY A CA 1
ATOM 1734 C C . GLY A 1 232 ? 32.411 15.062 -30.988 1.00 90.56 232 GLY A C 1
ATOM 1735 O O . GLY A 1 232 ? 31.804 14.728 -29.971 1.00 90.56 232 GLY A O 1
ATOM 1736 N N . LYS A 1 233 ? 31.878 14.972 -32.208 1.00 93.69 233 LYS A N 1
ATOM 1737 C CA . LYS A 1 233 ? 30.548 14.407 -32.473 1.00 93.69 233 LYS A CA 1
ATOM 1738 C C . LYS A 1 233 ? 30.611 12.879 -32.561 1.00 93.69 233 LYS A C 1
ATOM 1740 O O . LYS A 1 233 ? 31.682 12.301 -32.744 1.00 93.69 233 LYS A O 1
ATOM 1745 N N . ALA A 1 234 ? 29.449 12.229 -32.474 1.00 91.56 234 ALA A N 1
ATOM 1746 C CA . ALA A 1 234 ? 29.325 10.779 -32.649 1.00 91.56 234 ALA A CA 1
ATOM 1747 C C . ALA A 1 234 ? 29.878 10.309 -34.009 1.00 91.56 234 ALA A C 1
ATOM 1749 O O . ALA A 1 234 ? 30.559 9.289 -34.067 1.00 91.56 234 ALA A O 1
ATOM 1750 N N . ASP A 1 235 ? 29.688 11.098 -35.074 1.00 92.50 235 ASP A N 1
ATOM 1751 C CA . ASP A 1 235 ? 30.215 10.797 -36.413 1.00 92.50 235 ASP A CA 1
ATOM 1752 C C . ASP A 1 235 ? 31.749 10.751 -36.457 1.00 92.50 235 ASP A C 1
ATOM 1754 O O . ASP A 1 235 ? 32.319 9.896 -37.137 1.00 92.50 235 ASP A O 1
ATOM 1758 N N . ASP A 1 236 ? 32.432 11.628 -35.709 1.00 92.31 236 ASP A N 1
ATOM 1759 C CA . ASP A 1 236 ? 33.899 11.641 -35.635 1.00 92.31 236 ASP A CA 1
ATOM 1760 C C . ASP A 1 236 ? 34.400 10.341 -34.991 1.00 92.31 236 ASP A C 1
ATOM 1762 O O . ASP A 1 236 ? 35.311 9.683 -35.503 1.00 92.31 236 ASP A O 1
ATOM 1766 N N . LEU A 1 237 ? 33.750 9.928 -33.897 1.00 92.00 237 LEU A N 1
ATOM 1767 C CA . LEU A 1 237 ? 34.042 8.671 -33.216 1.00 92.00 237 LEU A CA 1
ATOM 1768 C C . LEU A 1 237 ? 33.720 7.463 -34.108 1.00 92.00 237 LEU A C 1
ATOM 1770 O O . LEU A 1 237 ? 34.546 6.558 -34.229 1.00 92.00 237 LEU A O 1
ATOM 1774 N N . GLY A 1 238 ? 32.584 7.474 -34.808 1.00 92.25 238 GLY A N 1
ATOM 1775 C CA . GLY A 1 238 ? 32.206 6.439 -35.770 1.00 92.25 238 GLY A CA 1
ATOM 1776 C C . GLY A 1 238 ? 33.199 6.313 -36.933 1.00 92.25 238 GLY A C 1
ATOM 1777 O O . GLY A 1 238 ? 33.592 5.205 -37.306 1.00 92.25 238 GLY A O 1
ATOM 1778 N N . ALA A 1 239 ? 33.694 7.430 -37.470 1.00 91.44 239 ALA A N 1
ATOM 1779 C CA . ALA A 1 239 ? 34.704 7.448 -38.530 1.00 91.44 239 ALA A CA 1
ATOM 1780 C C . ALA A 1 239 ? 36.074 6.922 -38.065 1.00 91.44 239 ALA A C 1
ATOM 1782 O O . ALA A 1 239 ? 36.830 6.362 -38.863 1.00 91.44 239 ALA A O 1
ATOM 1783 N N . MET A 1 240 ? 36.416 7.086 -36.785 1.00 89.81 240 MET A N 1
ATOM 1784 C CA . MET A 1 240 ? 37.610 6.467 -36.205 1.00 89.81 240 MET A CA 1
ATOM 1785 C C . MET A 1 240 ? 37.412 4.968 -35.964 1.00 89.81 240 MET A C 1
ATOM 1787 O O . MET A 1 240 ? 38.256 4.170 -36.370 1.00 89.81 240 MET A O 1
ATOM 1791 N N . LEU A 1 241 ? 36.299 4.580 -35.335 1.00 90.38 241 LEU A N 1
ATOM 1792 C CA . LEU A 1 241 ? 36.012 3.194 -34.956 1.00 90.38 241 LEU A CA 1
ATOM 1793 C C . LEU A 1 241 ? 35.753 2.289 -36.166 1.00 90.38 241 LEU A C 1
ATOM 1795 O O . LEU A 1 241 ? 36.163 1.134 -36.156 1.00 90.38 241 LEU A O 1
ATOM 1799 N N . SER A 1 242 ? 35.153 2.808 -37.239 1.00 90.12 242 SER A N 1
ATOM 1800 C CA . SER A 1 242 ? 34.932 2.061 -38.492 1.00 90.12 242 SE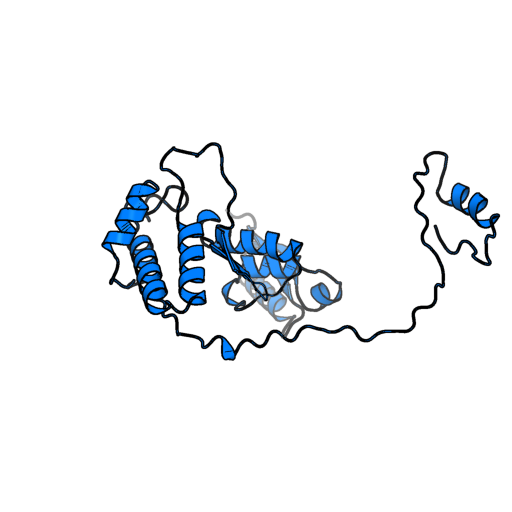R A CA 1
ATOM 1801 C C . SER A 1 242 ? 36.225 1.593 -39.167 1.00 90.12 242 SER A C 1
ATOM 1803 O O . SER A 1 242 ? 36.199 0.652 -39.957 1.00 90.12 242 SER A O 1
ATOM 1805 N N . LYS A 1 243 ? 37.370 2.206 -38.837 1.00 88.38 243 LYS A N 1
ATOM 1806 C CA . LYS A 1 243 ? 38.694 1.790 -39.327 1.00 88.38 243 LYS A CA 1
ATOM 1807 C C . LYS A 1 243 ? 39.277 0.615 -38.540 1.00 88.38 243 LYS A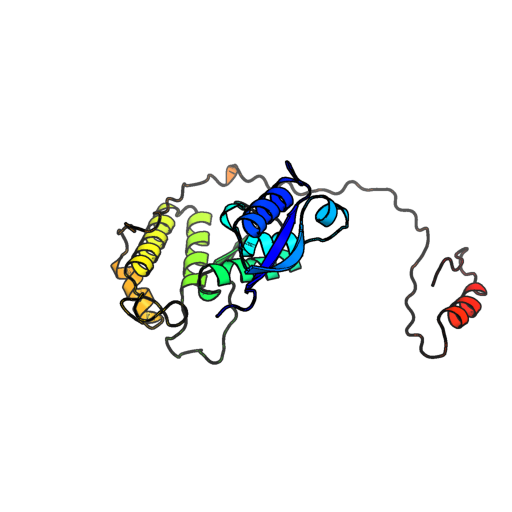 C 1
ATOM 1809 O O . LYS A 1 243 ? 40.282 0.046 -38.960 1.00 88.38 243 LYS A O 1
ATOM 1814 N N . ILE A 1 244 ? 38.692 0.270 -37.395 1.00 83.56 244 ILE A N 1
ATOM 1815 C CA . ILE A 1 244 ? 39.174 -0.791 -36.515 1.00 83.56 244 ILE A CA 1
ATOM 1816 C C . ILE A 1 244 ? 38.409 -2.075 -36.835 1.00 83.56 244 ILE A C 1
ATOM 1818 O O . ILE A 1 244 ? 37.197 -2.156 -36.662 1.00 83.56 244 ILE A O 1
ATOM 1822 N N . THR A 1 245 ? 39.133 -3.110 -37.254 1.00 76.06 245 THR A N 1
ATOM 1823 C CA . THR A 1 245 ? 38.603 -4.473 -37.384 1.00 76.06 245 THR A CA 1
ATOM 1824 C C . THR A 1 245 ? 39.344 -5.387 -36.422 1.00 76.06 245 THR A C 1
ATOM 1826 O O . THR A 1 245 ? 40.554 -5.577 -36.561 1.00 76.06 245 THR A O 1
ATOM 1829 N N . ALA A 1 246 ? 38.634 -5.972 -35.460 1.00 73.25 246 ALA A N 1
ATOM 1830 C CA . ALA A 1 246 ? 39.206 -6.888 -34.476 1.00 73.25 246 ALA A CA 1
ATOM 1831 C C . ALA A 1 246 ? 38.373 -8.172 -34.418 1.00 73.25 246 ALA A C 1
ATOM 1833 O O . ALA A 1 246 ? 37.161 -8.125 -34.230 1.00 73.25 246 ALA A O 1
ATOM 1834 N N . GLY A 1 247 ? 39.012 -9.330 -34.615 1.00 75.31 247 GLY A N 1
ATOM 1835 C CA . GLY A 1 247 ? 38.347 -10.634 -34.483 1.00 75.31 247 GLY A CA 1
ATOM 1836 C C . GLY A 1 247 ? 37.157 -10.864 -35.427 1.00 75.31 247 GLY A C 1
ATOM 1837 O O . GLY A 1 247 ? 36.262 -11.627 -35.086 1.00 75.31 247 GLY A O 1
ATOM 1838 N N . GLY A 1 248 ? 37.115 -10.193 -36.585 1.00 81.50 248 GLY A N 1
ATOM 1839 C CA . GLY A 1 248 ? 35.997 -10.278 -37.537 1.00 81.50 248 GLY A CA 1
ATOM 1840 C C . GLY A 1 248 ? 34.777 -9.420 -37.179 1.00 81.50 248 GLY A C 1
ATOM 1841 O O . GLY A 1 248 ? 33.805 -9.421 -37.930 1.00 81.50 248 GLY A O 1
ATOM 1842 N N . LEU A 1 249 ? 34.827 -8.664 -36.078 1.00 83.25 249 LEU A N 1
ATOM 1843 C CA . LEU A 1 249 ? 33.799 -7.691 -35.720 1.00 83.25 249 LEU A CA 1
ATOM 1844 C C . LEU A 1 249 ? 34.031 -6.371 -36.464 1.00 83.25 249 LEU A C 1
ATOM 1846 O O . LEU A 1 249 ? 35.169 -5.917 -36.618 1.00 83.25 249 LEU A O 1
ATOM 1850 N N . GLN A 1 250 ? 32.936 -5.763 -36.914 1.00 87.38 250 GLN A N 1
ATOM 1851 C CA . GLN A 1 250 ? 32.902 -4.467 -37.589 1.00 87.38 250 GLN A CA 1
ATOM 1852 C C . GLN A 1 250 ? 31.900 -3.560 -36.877 1.00 87.38 250 GLN A C 1
ATOM 1854 O O . GLN A 1 250 ? 30.869 -4.036 -36.394 1.00 87.38 250 GLN A O 1
ATOM 1859 N N . LEU A 1 251 ? 32.195 -2.260 -36.820 1.00 89.75 251 LEU A N 1
ATOM 1860 C CA . LEU A 1 251 ? 31.266 -1.271 -36.280 1.00 89.75 251 LEU A CA 1
ATOM 1861 C C . LEU A 1 251 ? 29.962 -1.286 -37.092 1.00 89.75 251 LEU A C 1
ATOM 1863 O O . LEU A 1 251 ? 29.992 -1.120 -38.310 1.00 89.75 251 LEU A O 1
ATOM 1867 N N . LYS A 1 252 ? 28.826 -1.465 -36.409 1.00 89.00 252 LYS A N 1
ATOM 1868 C CA . LYS A 1 252 ? 27.497 -1.490 -37.039 1.00 89.00 252 LYS A CA 1
ATOM 1869 C C . LYS A 1 252 ? 26.733 -0.179 -36.864 1.00 89.00 252 LYS A C 1
ATOM 1871 O O . LYS A 1 252 ? 26.094 0.275 -37.807 1.00 89.00 252 LYS A O 1
ATOM 1876 N N . LEU A 1 253 ? 26.769 0.384 -35.661 1.00 89.19 253 LEU A N 1
ATOM 1877 C CA . LEU A 1 253 ? 26.108 1.633 -35.297 1.00 89.19 253 LEU A CA 1
ATOM 1878 C C . LEU A 1 253 ? 26.837 2.276 -34.115 1.00 89.19 253 LEU A C 1
ATOM 1880 O O . LEU A 1 253 ? 27.512 1.575 -33.356 1.00 89.19 253 LEU A O 1
ATOM 1884 N N . ILE A 1 254 ? 26.689 3.591 -33.995 1.00 85.19 254 ILE A N 1
ATOM 1885 C CA . ILE A 1 254 ? 27.019 4.389 -32.815 1.00 85.19 254 ILE A CA 1
ATOM 1886 C C . ILE A 1 254 ? 25.858 5.335 -32.524 1.00 85.19 254 ILE A C 1
ATOM 1888 O O . ILE A 1 254 ? 25.161 5.694 -33.502 1.00 85.19 254 ILE A O 1
#

Secondary structure (DSSP, 8-state):
--PPEEEEEEEE-SS-THHHHHHHHHHHHTT--EEEEEEEESHHHHHTT--HHHHHHHHHH-GGG-S-----HHHHHHHHHHHHHHTT-GGG-EEEEE-SS-EEEEESS---GGGTTSS-S--HHHHHHHHHHHHHTT-HHHHHHHHHHHHHHHHTTEE-TTT--TTT-SEE--HHHHHHHHHTTTT---SSS---------GGG-------PPPPP-------------SS-HHHHHHHHTT--BTTB-----